Protein AF-0000000069129881 (afdb_homodimer)

Nearest PDB structures (foldseek):
  2ptu-assembly4_D  TM=8.542E-01  e=6.959E-08  Mus musculus
  2edo-assembly1_A  TM=7.628E-01  e=4.114E-08  Homo sapiens
  2ptu-assembly3_C  TM=7.967E-01  e=1.772E-07  Mus musculus
  6o3o-assembly1_A-3  TM=7.112E-01  e=1.450E-06  Homo sapiens
  4ofy-assembly2_E  TM=6.431E-01  e=2.393E-05  Caenorhabditis elegans

pLDDT: mean 73.92, std 30.91, range [21.11, 98.88]

Radius of gyration: 36.1 Å; Cα contacts (8 Å, |Δi|>4): 587; chains: 2; bounding box: 122×80×112 Å

Sequence (330 aa):
MGSPHPGPHRMCVGGSILPAGPLSGAAGGAVLFSTTLEPSTRPFISLGWSFRGRNFITYAVTGRDVVDEAYAARVTLDRTTGSLQLRDLVLGDSGDYLVSITPDGEQQKTGTMQLNVYGEPPMSSLYRAVTTLSPLCWLQRPSQGRPSPTPPPPPPSSQGRARPRMGSPHPGPHRMCVGGSILPAGPLSGAAGGAVLFSTTLEPSTRPFISLGWSFRGRNFITYAVTGRDVVDEAYAARVTLDRTTGSLQLRDLVLGDSGDYLVSITPDGEQQKTGTMQLNVYGEPPMSSLYRAVTTLSPLCWLQRPSQGRPSPTPPPPPPSSQGRARPR

Foldseek 3Di:
DPDPPPPPCPVPPPDAQFDDDAAEEEAQFKDKGFGVDDFAPDFFQKKWKAFPRHTAWIDHPVRPIHGHPVQVVAWDADRRGRMMMGGNDDQVSFGKMKMWTHHPPDDIHMHIYTYGYDYDPPPPPPVPCPVPPPPPDPPCPVPDDDDPPPPPPDDDDPDDDDDDD/DDDPPPPPCPVPPPDAQFDDDAAEEEAQFKDKGFGVDDFAPDFFQKKWKDFPPHTAWIDHPVRPIHGHPVQVVAWDADRRGRMMMGGNDDQVSFGKMKMWTHHPPDDIHMHIYTYGYDYDPPPPPPVPCPVPVPPPDDDVVVPPDPPDPPPPDDPDPPDDDDDDD

InterPro domains:
  IPR013106 Immunoglobulin V-set domain [PF07686] (21-118)
  IPR013783 Immunoglobulin-like fold [G3DSA:2.60.40.10] (19-127)
  IPR036179 Immunoglobulin-like domain superfamily [SSF48726] (21-121)

Structure (mmCIF, N/CA/C/O backbone):
data_AF-0000000069129881-model_v1
#
loop_
_entity.id
_entity.type
_entity.pdbx_description
1 polymer 'Immunoglobulin V-set domain-containing protein'
#
loop_
_atom_site.group_PDB
_atom_site.id
_atom_site.type_symbol
_atom_site.label_atom_id
_atom_site.label_alt_id
_atom_site.label_comp_id
_atom_site.label_asym_id
_atom_site.label_entity_id
_atom_site.label_seq_id
_atom_site.pdbx_PDB_ins_code
_atom_site.Cartn_x
_atom_site.Cartn_y
_atom_site.Cartn_z
_atom_site.occupancy
_atom_site.B_iso_or_equiv
_atom_site.auth_seq_id
_atom_site.auth_comp_id
_atom_site.auth_asym_id
_atom_site.auth_atom_id
_atom_site.pdbx_PDB_model_num
ATOM 1 N N . MET A 1 1 ? 30.906 17.047 -21.328 1 25.36 1 MET A N 1
ATOM 2 C CA . MET A 1 1 ? 30.828 16.609 -19.938 1 25.36 1 MET A CA 1
ATOM 3 C C . MET A 1 1 ? 29.391 16.312 -19.531 1 25.36 1 MET A C 1
ATOM 5 O O . MET A 1 1 ? 28.547 17.188 -19.547 1 25.36 1 MET A O 1
ATOM 9 N N . GLY A 1 2 ? 28.875 15.109 -19.938 1 31.91 2 GLY A N 1
ATOM 10 C CA . GLY A 1 2 ? 27.516 14.594 -19.812 1 31.91 2 GLY A CA 1
ATOM 11 C C . GLY A 1 2 ? 27.047 14.469 -18.375 1 31.91 2 GLY A C 1
ATOM 12 O O . GLY A 1 2 ? 27.797 13.992 -17.516 1 31.91 2 GLY A O 1
ATOM 13 N N . SER A 1 3 ? 26.312 15.5 -17.844 1 34.59 3 SER A N 1
ATOM 14 C CA . SER A 1 3 ? 25.797 15.469 -16.484 1 34.59 3 SER A CA 1
ATOM 15 C C . SER A 1 3 ? 25.125 14.133 -16.172 1 34.59 3 SER A C 1
ATOM 17 O O . SER A 1 3 ? 24.359 13.617 -17 1 34.59 3 SER A O 1
ATOM 19 N N . PRO A 1 4 ? 25.688 13.305 -15.281 1 30.56 4 PRO A N 1
ATOM 20 C CA . PRO A 1 4 ? 25.125 12.008 -14.891 1 30.56 4 PRO A CA 1
ATOM 21 C C . PRO A 1 4 ? 23.641 12.102 -14.508 1 30.56 4 PRO A C 1
ATOM 23 O O . PRO A 1 4 ? 23.203 13.117 -13.961 1 30.56 4 PRO A O 1
ATOM 26 N N . HIS A 1 5 ? 22.703 11.773 -15.414 1 33.69 5 HIS A N 1
ATOM 27 C CA . HIS A 1 5 ? 21.281 11.672 -15.062 1 33.69 5 HIS A CA 1
ATOM 28 C C . HIS A 1 5 ? 21.094 10.906 -13.758 1 33.69 5 HIS A C 1
ATOM 30 O O . HIS A 1 5 ? 21.719 9.867 -13.547 1 33.69 5 HIS A O 1
ATOM 36 N N . PRO A 1 6 ? 20.875 11.602 -12.641 1 32.5 6 PRO A N 1
ATOM 37 C CA . PRO A 1 6 ? 20.656 10.812 -11.43 1 32.5 6 PRO A CA 1
ATOM 38 C C . PRO A 1 6 ? 19.75 9.609 -11.656 1 32.5 6 PRO A C 1
ATOM 40 O O . PRO A 1 6 ? 18.875 9.656 -12.531 1 32.5 6 PRO A O 1
ATOM 43 N N . GLY A 1 7 ? 20.25 8.359 -11.781 1 30.5 7 GLY A N 1
ATOM 44 C CA . GLY A 1 7 ? 19.562 7.082 -11.867 1 30.5 7 GLY A CA 1
ATOM 45 C C . GLY A 1 7 ? 18.234 7.074 -11.125 1 30.5 7 GLY A C 1
ATOM 46 O O . GLY A 1 7 ? 17.922 8.016 -10.391 1 30.5 7 GLY A O 1
ATOM 47 N N . PRO A 1 8 ? 17.234 6.281 -11.609 1 36.81 8 PRO A N 1
ATOM 48 C CA . PRO A 1 8 ? 15.961 6.137 -10.906 1 36.81 8 PRO A CA 1
ATOM 49 C C . PRO A 1 8 ? 16.109 6.094 -9.391 1 36.81 8 PRO A C 1
ATOM 51 O O . PRO A 1 8 ? 17.016 5.422 -8.875 1 36.81 8 PRO A O 1
ATOM 54 N N . HIS A 1 9 ? 16.172 7.262 -8.789 1 33.19 9 HIS A N 1
ATOM 55 C CA . HIS A 1 9 ? 16.234 7.305 -7.332 1 33.19 9 HIS A CA 1
ATOM 56 C C . HIS A 1 9 ? 15.391 6.188 -6.715 1 33.19 9 HIS A C 1
ATOM 58 O O . HIS A 1 9 ? 14.172 6.164 -6.875 1 33.19 9 HIS A O 1
ATOM 64 N N . ARG A 1 10 ? 15.859 4.918 -6.789 1 36.66 10 ARG A N 1
ATOM 65 C CA . ARG A 1 10 ? 15.312 3.92 -5.875 1 36.66 10 ARG A CA 1
ATOM 66 C C . ARG A 1 10 ? 14.984 4.539 -4.523 1 36.66 10 ARG A C 1
ATOM 68 O O . ARG A 1 10 ? 15.875 4.984 -3.801 1 36.66 10 ARG A O 1
ATOM 75 N N . MET A 1 11 ? 14 5.359 -4.512 1 35.97 11 MET A N 1
ATOM 76 C CA . MET A 1 11 ? 13.656 5.879 -3.191 1 35.97 11 MET A CA 1
ATOM 77 C C . MET A 1 11 ? 14.016 4.875 -2.1 1 35.97 11 MET A C 1
ATOM 79 O O . MET A 1 11 ? 13.719 3.688 -2.221 1 35.97 11 MET A O 1
ATOM 83 N N . CYS A 1 12 ? 15.203 4.965 -1.494 1 42.5 12 CYS A N 1
ATOM 84 C CA . CYS A 1 12 ? 15.578 4.301 -0.25 1 42.5 12 CYS A CA 1
ATOM 85 C C . CYS A 1 12 ? 14.375 4.188 0.685 1 42.5 12 CYS A C 1
ATOM 87 O O . CYS A 1 12 ? 14.07 5.125 1.425 1 42.5 12 CYS A O 1
ATOM 89 N N . VAL A 1 13 ? 13.141 3.898 0.129 1 46.47 13 VAL A N 1
ATOM 90 C CA . VAL A 1 13 ? 11.953 3.832 0.972 1 46.47 13 VAL A CA 1
ATOM 91 C C . VAL A 1 13 ? 12.219 2.936 2.178 1 46.47 13 VAL A C 1
ATOM 93 O O . VAL A 1 13 ? 13.117 2.086 2.141 1 46.47 13 VAL A O 1
ATOM 96 N N . GLY A 1 14 ? 11.633 3.172 3.293 1 56.94 14 GLY A N 1
ATOM 97 C CA . GLY A 1 14 ? 11.484 2.256 4.414 1 56.94 14 GLY A CA 1
ATOM 98 C C . GLY A 1 14 ? 11.539 0.796 3.998 1 56.94 14 GLY A C 1
ATOM 99 O O . GLY A 1 14 ? 11.453 0.48 2.811 1 56.94 14 GLY A O 1
ATOM 100 N N . GLY A 1 15 ? 12.141 -0.083 4.887 1 70.19 15 GLY A N 1
ATOM 101 C CA . GLY A 1 15 ? 12.461 -1.481 4.648 1 70.19 15 GLY A CA 1
ATOM 102 C C . GLY A 1 15 ? 11.359 -2.229 3.918 1 70.19 15 GLY A C 1
ATOM 103 O O . GLY A 1 15 ? 10.219 -2.268 4.379 1 70.19 15 GLY A O 1
ATOM 104 N N . SER A 1 16 ? 11.578 -2.412 2.623 1 89.06 16 SER A N 1
ATOM 105 C CA . SER A 1 16 ? 10.711 -3.279 1.833 1 89.06 16 SER A CA 1
ATOM 106 C C . SER A 1 16 ? 10.672 -4.695 2.402 1 89.06 16 SER A C 1
ATOM 108 O O . SER A 1 16 ? 11.703 -5.223 2.824 1 89.06 16 SER A O 1
ATOM 110 N N . ILE A 1 17 ? 9.516 -5.191 2.508 1 97.12 17 ILE A N 1
ATOM 111 C CA . ILE A 1 17 ? 9.391 -6.551 3.031 1 97.12 17 ILE A CA 1
ATOM 112 C C . ILE A 1 17 ? 9.633 -7.559 1.911 1 97.12 17 ILE A C 1
ATOM 114 O O . ILE A 1 17 ? 9.406 -8.758 2.088 1 97.12 17 ILE A O 1
ATOM 118 N N . LEU A 1 18 ? 9.938 -7.117 0.733 1 97.25 18 LEU A N 1
ATOM 119 C CA . LEU A 1 18 ? 10.398 -7.973 -0.358 1 97.25 18 LEU A CA 1
ATOM 120 C C . LEU A 1 18 ? 11.898 -7.801 -0.592 1 97.25 18 LEU A C 1
ATOM 122 O O . LEU A 1 18 ? 12.445 -6.715 -0.373 1 97.25 18 LEU A O 1
ATOM 126 N N . PRO A 1 19 ? 12.586 -8.891 -0.942 1 95.06 19 PRO A N 1
ATOM 127 C CA . PRO A 1 19 ? 14 -8.734 -1.286 1 95.06 19 PRO A CA 1
ATOM 128 C C . PRO A 1 19 ? 14.219 -7.812 -2.486 1 95.06 19 PRO A C 1
ATOM 130 O O . PRO A 1 19 ? 13.258 -7.438 -3.16 1 95.06 19 PRO A O 1
ATOM 133 N N . ALA A 1 20 ? 15.5 -7.465 -2.748 1 91.94 20 ALA A N 1
ATOM 134 C CA . ALA A 1 20 ? 15.812 -6.648 -3.918 1 91.94 20 ALA A CA 1
ATOM 135 C C . ALA A 1 20 ? 15.547 -7.418 -5.211 1 91.94 20 ALA A C 1
ATOM 137 O O . ALA A 1 20 ? 15.812 -8.625 -5.285 1 91.94 20 ALA A O 1
ATOM 138 N N . GLY A 1 21 ? 15.062 -6.75 -6.203 1 90.75 21 GLY A N 1
ATOM 139 C CA . GLY A 1 21 ? 14.734 -7.34 -7.488 1 90.75 21 GLY A CA 1
ATOM 140 C C . GLY A 1 21 ? 15.797 -7.098 -8.547 1 90.75 21 GLY A C 1
ATOM 141 O O . GLY A 1 21 ? 16.922 -6.684 -8.227 1 90.75 21 GLY A O 1
ATOM 142 N N . PRO A 1 22 ? 15.328 -7.406 -9.656 1 96.88 22 PRO A N 1
ATOM 143 C CA . PRO A 1 22 ? 14.039 -7.906 -10.141 1 96.88 22 PRO A CA 1
ATOM 144 C C . PRO A 1 22 ? 13.883 -9.414 -9.953 1 96.88 22 PRO A C 1
ATOM 146 O O . PRO A 1 22 ? 14.867 -10.109 -9.688 1 96.88 22 PRO A O 1
ATOM 149 N N . LEU A 1 23 ? 12.617 -9.875 -9.93 1 98.12 23 LEU A N 1
ATOM 150 C CA . LEU A 1 23 ? 12.242 -11.281 -10.07 1 98.12 23 LEU A CA 1
ATOM 151 C C . LEU A 1 23 ? 12.055 -11.641 -11.547 1 98.12 23 LEU A C 1
ATOM 153 O O . LEU A 1 23 ? 11.555 -10.836 -12.328 1 98.12 23 LEU A O 1
ATOM 157 N N . SER A 1 24 ? 12.492 -12.797 -11.961 1 97.75 24 SER A N 1
ATOM 158 C CA . SER A 1 24 ? 12.367 -13.188 -13.359 1 97.75 24 SER A CA 1
ATOM 159 C C . SER A 1 24 ? 11.656 -14.531 -13.492 1 97.75 24 SER A C 1
ATOM 161 O O . SER A 1 24 ? 11.828 -15.414 -12.648 1 97.75 24 SER A O 1
ATOM 163 N N . GLY A 1 25 ? 10.812 -14.664 -14.539 1 97.69 25 GLY A N 1
ATOM 164 C CA . GLY A 1 25 ? 10.133 -15.906 -14.875 1 97.69 25 GLY A CA 1
ATOM 165 C C . GLY A 1 25 ? 9.898 -16.078 -16.359 1 97.69 25 GLY A C 1
ATOM 166 O O . GLY A 1 25 ? 9.93 -15.094 -17.109 1 97.69 25 GLY A O 1
ATOM 167 N N . ALA A 1 26 ? 9.75 -17.359 -16.781 1 96.81 26 ALA A N 1
ATOM 168 C CA . ALA A 1 26 ? 9.43 -17.656 -18.172 1 96.81 26 ALA A CA 1
ATOM 169 C C . ALA A 1 26 ? 7.926 -17.781 -18.375 1 96.81 26 ALA A C 1
ATOM 171 O O . ALA A 1 26 ? 7.211 -18.297 -17.516 1 96.81 26 ALA A O 1
ATOM 172 N N . ALA A 1 27 ? 7.527 -17.281 -19.641 1 97.38 27 ALA A N 1
ATOM 173 C CA . ALA A 1 27 ? 6.125 -17.5 -20 1 97.38 27 ALA A CA 1
ATOM 174 C C . ALA A 1 27 ? 5.734 -18.969 -19.844 1 97.38 27 ALA A C 1
ATOM 176 O O . ALA A 1 27 ? 6.5 -19.859 -20.219 1 97.38 27 ALA A O 1
ATOM 177 N N . GLY A 1 28 ? 4.543 -19.188 -19.328 1 96.62 28 GLY A N 1
ATOM 178 C CA . GLY A 1 28 ? 4.07 -20.547 -19.094 1 96.62 28 GLY A CA 1
ATOM 179 C C . GLY A 1 28 ? 4.516 -21.109 -17.75 1 96.62 28 GLY A C 1
ATOM 180 O O . GLY A 1 28 ? 3.979 -22.109 -17.281 1 96.62 28 GLY A O 1
ATOM 181 N N . GLY A 1 29 ? 5.516 -20.484 -17.125 1 97.25 29 GLY A N 1
ATOM 182 C CA . GLY A 1 29 ? 6.035 -20.922 -15.844 1 97.25 29 GLY A CA 1
ATOM 183 C C . GLY A 1 29 ? 5.367 -20.25 -14.664 1 97.25 29 GLY A C 1
ATOM 184 O O . GLY A 1 29 ? 4.211 -19.828 -14.758 1 97.25 29 GLY A O 1
ATOM 185 N N . ALA A 1 30 ? 6.098 -20.266 -13.492 1 98.44 30 ALA A N 1
ATOM 186 C CA . ALA A 1 30 ? 5.586 -19.688 -12.25 1 98.44 30 ALA A CA 1
ATOM 187 C C . ALA A 1 30 ? 6.684 -18.938 -11.5 1 98.44 30 ALA A C 1
ATOM 189 O O . ALA A 1 30 ? 7.871 -19.188 -11.719 1 98.44 30 ALA A O 1
ATOM 190 N N . VAL A 1 31 ? 6.266 -18 -10.719 1 98.75 31 VAL A N 1
ATOM 191 C CA . VAL A 1 31 ? 7.188 -17.328 -9.812 1 98.75 31 VAL A CA 1
ATOM 192 C C . VAL A 1 31 ? 6.594 -17.281 -8.406 1 98.75 31 VAL A C 1
ATOM 194 O O . VAL A 1 31 ? 5.379 -17.422 -8.234 1 98.75 31 VAL A O 1
ATOM 197 N N . LEU A 1 32 ? 7.473 -17.172 -7.445 1 98.81 32 LEU A N 1
ATOM 198 C CA . LEU A 1 32 ? 7.098 -16.969 -6.051 1 98.81 32 LEU A CA 1
ATOM 199 C C . LEU A 1 32 ? 7.629 -15.633 -5.535 1 98.81 32 LEU A C 1
ATOM 201 O O . LEU A 1 32 ? 8.844 -15.422 -5.492 1 98.81 32 LEU A O 1
ATOM 205 N N . PHE A 1 33 ? 6.746 -14.773 -5.242 1 98.69 33 PHE A N 1
ATOM 206 C CA . PHE A 1 33 ? 7.109 -13.594 -4.469 1 98.69 33 PHE A CA 1
ATOM 207 C C . PHE A 1 33 ? 7.23 -13.93 -2.988 1 98.69 33 PHE A C 1
ATOM 209 O O . PHE A 1 33 ? 6.223 -14.094 -2.299 1 98.69 33 PHE A O 1
ATOM 216 N N . SER A 1 34 ? 8.43 -13.977 -2.473 1 98.38 34 SER A N 1
ATOM 217 C CA . SER A 1 34 ? 8.641 -14.328 -1.073 1 98.38 34 SER A CA 1
ATOM 218 C C . SER A 1 34 ? 8.898 -13.086 -0.225 1 98.38 34 SER A C 1
ATOM 220 O O . SER A 1 34 ? 9.82 -12.312 -0.502 1 98.38 34 SER A O 1
ATOM 222 N N . THR A 1 35 ? 8.055 -12.93 0.748 1 98.44 35 THR A N 1
ATOM 223 C CA . THR A 1 35 ? 8.344 -11.844 1.682 1 98.44 35 THR A CA 1
ATOM 224 C C . THR A 1 35 ? 9.477 -12.227 2.623 1 98.44 35 THR A C 1
ATOM 226 O O . THR A 1 35 ? 9.844 -13.406 2.717 1 98.44 35 THR A O 1
ATOM 229 N N . THR A 1 36 ? 10.062 -11.227 3.248 1 97.31 36 THR A N 1
ATOM 230 C CA . THR A 1 36 ? 11.148 -11.445 4.203 1 97.31 36 THR A CA 1
ATOM 231 C C . THR A 1 36 ? 10.594 -11.617 5.613 1 97.31 36 THR A C 1
ATOM 233 O O . THR A 1 36 ? 11.352 -11.664 6.582 1 97.31 36 THR A O 1
ATOM 236 N N . LEU A 1 37 ? 9.344 -11.766 5.785 1 97 37 LEU A N 1
ATOM 237 C CA . LEU A 1 37 ? 8.711 -11.844 7.094 1 97 37 LEU A CA 1
ATOM 238 C C . LEU A 1 37 ? 8.75 -13.273 7.633 1 97 37 LEU A C 1
ATOM 240 O O . LEU A 1 37 ? 8.594 -14.234 6.871 1 97 37 LEU A O 1
ATOM 244 N N . GLU A 1 38 ? 8.953 -13.352 8.914 1 96.69 38 GLU A N 1
ATOM 245 C CA . GLU A 1 38 ? 8.688 -14.633 9.562 1 96.69 38 GLU A CA 1
ATOM 246 C C . GLU A 1 38 ? 7.188 -14.922 9.617 1 96.69 38 GLU A C 1
ATOM 248 O O . GLU A 1 38 ? 6.371 -14.008 9.672 1 96.69 38 GLU A O 1
ATOM 253 N N . PRO A 1 39 ? 6.895 -16.25 9.609 1 96.94 39 PRO A N 1
ATOM 254 C CA . PRO A 1 39 ? 5.473 -16.578 9.703 1 96.94 39 PRO A CA 1
ATOM 255 C C . PRO A 1 39 ? 4.812 -15.984 10.953 1 96.94 39 PRO A C 1
ATOM 257 O O . PRO A 1 39 ? 5.363 -16.094 12.055 1 96.94 39 PRO A O 1
ATOM 260 N N . SER A 1 40 ? 3.66 -15.375 10.688 1 95.69 40 SER A N 1
ATOM 261 C CA . SER A 1 40 ? 2.938 -14.766 11.797 1 95.69 40 SER A CA 1
ATOM 262 C C . SER A 1 40 ? 2.203 -15.82 12.617 1 95.69 40 SER A C 1
ATOM 264 O O . SER A 1 40 ? 1.624 -16.75 12.062 1 95.69 40 SER A O 1
ATOM 266 N N . THR A 1 41 ? 2.16 -15.672 13.898 1 94.19 41 THR A N 1
ATOM 267 C CA . THR A 1 41 ? 1.409 -16.562 14.766 1 94.19 41 THR A CA 1
ATOM 268 C C . THR A 1 41 ? -0.053 -16.141 14.859 1 94.19 41 THR A C 1
ATOM 270 O O . THR A 1 41 ? -0.914 -16.922 15.25 1 94.19 41 THR A O 1
ATOM 273 N N . ARG A 1 42 ? -0.325 -14.859 14.617 1 95.12 42 ARG A N 1
ATOM 274 C CA . ARG A 1 42 ? -1.683 -14.328 14.547 1 95.12 42 ARG A CA 1
ATOM 275 C C . ARG A 1 42 ? -2.049 -13.93 13.125 1 95.12 42 ARG A C 1
ATOM 277 O O . ARG A 1 42 ? -1.18 -13.539 12.344 1 95.12 42 ARG A O 1
ATOM 284 N N . PRO A 1 43 ? -3.33 -14.047 12.852 1 96.5 43 PRO A N 1
ATOM 285 C CA . PRO A 1 43 ? -3.727 -13.625 11.508 1 96.5 43 PRO A CA 1
ATOM 286 C C . PRO A 1 43 ? -3.447 -12.148 11.242 1 96.5 43 PRO A C 1
ATOM 288 O O . PRO A 1 43 ? -3.588 -11.32 12.148 1 96.5 43 PRO A O 1
ATOM 291 N N . PHE A 1 44 ? -3.043 -11.859 10.07 1 98.44 44 PHE A N 1
ATOM 292 C CA . PHE A 1 44 ? -2.99 -10.461 9.656 1 98.44 44 PHE A CA 1
ATOM 293 C C . PHE A 1 44 ? -4.387 -9.852 9.641 1 98.44 44 PHE A C 1
ATOM 295 O O . PHE A 1 44 ? -5.359 -10.523 9.305 1 98.44 44 PHE A O 1
ATOM 302 N N . ILE A 1 45 ? -4.422 -8.586 9.969 1 98.38 45 ILE A N 1
ATOM 303 C CA . ILE A 1 45 ? -5.684 -7.863 9.844 1 98.38 45 ILE A CA 1
ATOM 304 C C . ILE A 1 45 ? -6.074 -7.762 8.367 1 98.38 45 ILE A C 1
ATOM 306 O O . ILE A 1 45 ? -7.242 -7.949 8.016 1 98.38 45 ILE A O 1
ATOM 310 N N . SER A 1 46 ? -5.137 -7.434 7.496 1 98.56 46 SER A N 1
ATOM 311 C CA . SER A 1 46 ? -5.367 -7.379 6.055 1 98.56 46 SER A CA 1
ATOM 312 C C . SER A 1 46 ? -4.086 -7.656 5.281 1 98.56 46 SER A C 1
ATOM 314 O O . SER A 1 46 ? -2.984 -7.516 5.82 1 98.56 46 SER A O 1
ATOM 316 N N . LEU A 1 47 ? -4.23 -8.086 4.098 1 98.62 47 LEU A N 1
ATOM 317 C CA . LEU A 1 47 ? -3.162 -8.406 3.152 1 98.62 47 LEU A CA 1
ATOM 318 C C . LEU A 1 47 ? -3.637 -8.219 1.715 1 98.62 47 LEU A C 1
ATOM 320 O O . LEU A 1 47 ? -4.703 -8.719 1.339 1 98.62 47 LEU A O 1
ATOM 324 N N . GLY A 1 48 ? -2.902 -7.426 0.92 1 98.5 48 GLY A N 1
ATOM 325 C CA . GLY A 1 48 ? -3.283 -7.207 -0.466 1 98.5 48 GLY A CA 1
ATOM 326 C C . GLY A 1 48 ? -2.098 -7.172 -1.412 1 98.5 48 GLY A C 1
ATOM 327 O O . GLY A 1 48 ? -1.023 -6.688 -1.052 1 98.5 48 GLY A O 1
ATOM 328 N N . TRP A 1 49 ? -2.287 -7.66 -2.566 1 98.38 49 TRP A N 1
ATOM 329 C CA . TRP A 1 49 ? -1.329 -7.562 -3.662 1 98.38 49 TRP A CA 1
ATOM 330 C C . TRP A 1 49 ? -1.91 -6.766 -4.824 1 98.38 49 TRP A C 1
ATOM 332 O O . TRP A 1 49 ? -3.082 -6.934 -5.176 1 98.38 49 TRP A O 1
ATOM 342 N N . SER A 1 50 ? -1.058 -5.906 -5.398 1 97.25 50 SER A N 1
ATOM 343 C CA . SER A 1 50 ? -1.435 -5.113 -6.562 1 97.25 50 SER A CA 1
ATOM 344 C C . SER A 1 50 ? -0.409 -5.258 -7.684 1 97.25 50 SER A C 1
ATOM 346 O O . SER A 1 50 ? 0.778 -5.461 -7.422 1 97.25 50 SER A O 1
ATOM 348 N N . PHE A 1 51 ? -0.873 -5.203 -8.82 1 97.5 51 PHE A N 1
ATOM 349 C CA . PHE A 1 51 ? -0.076 -5.184 -10.039 1 97.5 51 PHE A CA 1
ATOM 350 C C . PHE A 1 51 ? -0.279 -3.877 -10.797 1 97.5 51 PHE A C 1
ATOM 352 O O . PHE A 1 51 ? -1.393 -3.568 -11.227 1 97.5 51 PHE A O 1
ATOM 359 N N . ARG A 1 52 ? 0.796 -3.158 -10.984 1 94.44 52 ARG A N 1
ATOM 360 C CA . ARG A 1 52 ? 0.751 -1.862 -11.648 1 94.44 52 ARG A CA 1
ATOM 361 C C . ARG A 1 52 ? -0.362 -0.99 -11.078 1 94.44 52 ARG A C 1
ATOM 363 O O . ARG A 1 52 ? -1.148 -0.408 -11.828 1 94.44 52 ARG A O 1
ATOM 370 N N . GLY A 1 53 ? -0.446 -1.073 -9.805 1 91.38 53 GLY A N 1
ATOM 371 C CA . GLY A 1 53 ? -1.362 -0.188 -9.102 1 91.38 53 GLY A CA 1
ATOM 372 C C . GLY A 1 53 ? -2.756 -0.768 -8.953 1 91.38 53 GLY A C 1
ATOM 373 O O . GLY A 1 53 ? -3.592 -0.215 -8.234 1 91.38 53 GLY A O 1
ATOM 374 N N . ARG A 1 54 ? -3.072 -1.819 -9.594 1 94.81 54 ARG A N 1
ATOM 375 C CA . ARG A 1 54 ? -4.391 -2.439 -9.508 1 94.81 54 ARG A CA 1
ATOM 376 C C . ARG A 1 54 ? -4.367 -3.645 -8.57 1 94.81 54 ARG A C 1
ATOM 378 O O . ARG A 1 54 ? -3.621 -4.598 -8.797 1 94.81 54 ARG A O 1
ATOM 385 N N . ASN A 1 55 ? -5.227 -3.58 -7.602 1 97.69 55 ASN A N 1
ATOM 386 C CA . ASN A 1 55 ? -5.305 -4.684 -6.652 1 97.69 55 ASN A CA 1
ATOM 387 C C . ASN A 1 55 ? -5.945 -5.918 -7.277 1 97.69 55 ASN A C 1
ATOM 389 O O . ASN A 1 55 ? -6.984 -5.816 -7.934 1 97.69 55 ASN A O 1
ATOM 393 N N . PHE A 1 56 ? -5.305 -7.082 -7.082 1 98.06 56 PHE A N 1
ATOM 394 C CA . PHE A 1 56 ? -5.898 -8.258 -7.703 1 98.06 56 PHE A CA 1
ATOM 395 C C . PHE A 1 56 ? -6.199 -9.328 -6.66 1 98.06 56 PHE A C 1
ATOM 397 O O . PHE A 1 56 ? -6.887 -10.312 -6.949 1 98.06 56 PHE A O 1
ATOM 404 N N . ILE A 1 57 ? -5.766 -9.25 -5.406 1 98.5 57 ILE A N 1
ATOM 405 C CA . ILE A 1 57 ? -6.141 -10.148 -4.324 1 98.5 57 ILE A CA 1
ATOM 406 C C . ILE A 1 57 ? -6.074 -9.406 -2.99 1 98.5 57 ILE A C 1
ATOM 408 O O . ILE A 1 57 ? -5.109 -8.688 -2.721 1 98.5 57 ILE A O 1
ATOM 412 N N . THR A 1 58 ? -7.109 -9.492 -2.209 1 98.5 58 THR A N 1
ATOM 413 C CA . THR A 1 58 ? -7.238 -8.898 -0.882 1 98.5 58 THR A CA 1
ATOM 414 C C . THR A 1 58 ? -7.75 -9.93 0.123 1 98.5 58 THR A C 1
ATOM 416 O O . THR A 1 58 ? -8.797 -10.547 -0.086 1 98.5 58 THR A O 1
ATOM 419 N N . TYR A 1 59 ? -6.957 -10.07 1.163 1 98 59 TYR A N 1
ATOM 420 C CA . TYR A 1 59 ? -7.363 -10.844 2.332 1 98 59 TYR A CA 1
ATOM 421 C C . TYR A 1 59 ? -7.707 -9.922 3.498 1 98 59 TYR A C 1
ATOM 423 O O . TYR A 1 59 ? -7.016 -8.93 3.74 1 98 59 TYR A O 1
ATOM 431 N N . ALA A 1 60 ? -8.797 -10.234 4.191 1 97.62 60 ALA A N 1
ATOM 432 C CA . ALA A 1 60 ? -9.219 -9.523 5.395 1 97.62 60 ALA A CA 1
ATOM 433 C C . ALA A 1 60 ? -9.461 -10.484 6.551 1 97.62 60 ALA A C 1
ATOM 435 O O . ALA A 1 60 ? -9.891 -11.625 6.34 1 97.62 60 ALA A O 1
ATOM 436 N N . VAL A 1 61 ? -9.258 -10.023 7.746 1 96.88 61 VAL A N 1
ATOM 437 C CA . VAL A 1 61 ? -9.375 -10.844 8.945 1 96.88 61 VAL A CA 1
ATOM 438 C C . VAL A 1 61 ? -10.812 -11.312 9.117 1 96.88 61 VAL A C 1
ATOM 440 O O . VAL A 1 61 ? -11.078 -12.305 9.789 1 96.88 61 VAL A O 1
ATOM 443 N N . THR A 1 62 ? -11.711 -10.68 8.531 1 95.62 62 THR A N 1
ATOM 444 C CA . THR A 1 62 ? -13.117 -11.039 8.625 1 95.62 62 THR A CA 1
ATOM 445 C C . THR A 1 62 ? -13.414 -12.281 7.793 1 95.62 62 THR A C 1
ATOM 447 O O . THR A 1 62 ? -14.477 -12.891 7.938 1 95.62 62 THR A O 1
ATOM 450 N N . GLY A 1 63 ? -12.57 -12.68 6.922 1 95.19 63 GLY A N 1
ATOM 451 C CA . GLY A 1 63 ? -12.766 -13.844 6.074 1 95.19 63 GLY A CA 1
ATOM 452 C C . GLY A 1 63 ? -13.383 -13.508 4.73 1 95.19 63 GLY A C 1
ATOM 453 O O . GLY A 1 63 ? -13.555 -14.383 3.883 1 95.19 63 GLY A O 1
ATOM 454 N N . ARG A 1 64 ? -13.68 -12.242 4.461 1 96.31 64 ARG A N 1
ATOM 455 C CA . ARG A 1 64 ? -14.25 -11.82 3.184 1 96.31 64 ARG A CA 1
ATOM 456 C C . ARG A 1 64 ? -13.156 -11.438 2.193 1 96.31 64 ARG A C 1
ATOM 458 O O . ARG A 1 64 ? -12.961 -10.258 1.896 1 96.31 64 ARG A O 1
ATOM 465 N N . ASP A 1 65 ? -12.523 -12.445 1.655 1 96.44 65 ASP A N 1
ATOM 466 C CA . ASP A 1 65 ? -11.445 -12.266 0.683 1 96.44 65 ASP A CA 1
ATOM 467 C C . ASP A 1 65 ? -12.008 -11.898 -0.69 1 96.44 65 ASP A C 1
ATOM 469 O O . ASP A 1 65 ? -13.117 -12.305 -1.045 1 96.44 65 ASP A O 1
ATOM 473 N N . VAL A 1 66 ? -11.242 -11.125 -1.41 1 97.94 66 VAL A N 1
ATOM 474 C CA . VAL A 1 66 ? -11.594 -10.766 -2.779 1 97.94 66 VAL A CA 1
ATOM 475 C C . VAL A 1 66 ? -10.422 -11.062 -3.711 1 97.94 66 VAL A C 1
ATOM 477 O O . VAL A 1 66 ? -9.297 -10.617 -3.469 1 97.94 66 VAL A O 1
ATOM 480 N N . VAL A 1 67 ? -10.703 -11.867 -4.715 1 97.88 67 VAL A N 1
ATOM 481 C CA . VAL A 1 67 ? -9.711 -12.18 -5.734 1 97.88 67 VAL A CA 1
ATOM 482 C C . VAL A 1 67 ? -10.242 -11.805 -7.113 1 97.88 67 VAL A C 1
ATOM 484 O O . VAL A 1 67 ? -11.367 -12.18 -7.473 1 97.88 67 VAL A O 1
ATOM 487 N N . ASP A 1 68 ? -9.5 -10.992 -7.828 1 97.62 68 ASP A N 1
ATOM 488 C CA . ASP A 1 68 ? -9.852 -10.656 -9.203 1 97.62 68 ASP A CA 1
ATOM 489 C C . ASP A 1 68 ? -9.984 -11.914 -10.062 1 97.62 68 ASP A C 1
ATOM 491 O O . ASP A 1 68 ? -9.141 -12.812 -9.992 1 97.62 68 ASP A O 1
ATOM 495 N N . GLU A 1 69 ? -10.922 -12.016 -10.875 1 97.12 69 GLU A N 1
ATOM 496 C CA . GLU A 1 69 ? -11.242 -13.203 -11.672 1 97.12 69 GLU A CA 1
ATOM 497 C C . GLU A 1 69 ? -10.062 -13.602 -12.555 1 97.12 69 GLU A C 1
ATOM 499 O O . GLU A 1 69 ? -9.797 -14.797 -12.727 1 97.12 69 GLU A O 1
ATOM 504 N N . ALA A 1 70 ? -9.367 -12.648 -13.102 1 96.31 70 ALA A N 1
ATOM 505 C CA . ALA A 1 70 ? -8.266 -12.914 -14.023 1 96.31 70 ALA A CA 1
ATOM 506 C C . ALA A 1 70 ? -7.125 -13.641 -13.312 1 96.31 70 ALA A C 1
ATOM 508 O O . ALA A 1 70 ? -6.258 -14.234 -13.961 1 96.31 70 ALA A O 1
ATOM 509 N N . TYR A 1 71 ? -7.141 -13.633 -12.023 1 97.69 71 TYR A N 1
ATOM 510 C CA . TYR A 1 71 ? -6.031 -14.18 -11.258 1 97.69 71 TYR A CA 1
ATOM 511 C C . TYR A 1 71 ? -6.469 -15.391 -10.445 1 97.69 71 TYR A C 1
ATOM 513 O O . TYR A 1 71 ? -5.633 -16.125 -9.906 1 97.69 71 TYR A O 1
ATOM 521 N N . ALA A 1 72 ? -7.695 -15.648 -10.336 1 96.94 72 ALA A N 1
ATOM 522 C CA . ALA A 1 72 ? -8.281 -16.625 -9.414 1 96.94 72 ALA A CA 1
ATOM 523 C C . ALA A 1 72 ? -7.66 -18 -9.609 1 96.94 72 ALA A C 1
ATOM 525 O O . ALA A 1 72 ? -7.391 -18.703 -8.633 1 96.94 72 ALA A O 1
ATOM 526 N N . ALA A 1 73 ? -7.367 -18.375 -10.773 1 97.19 73 ALA A N 1
ATOM 527 C CA . ALA A 1 73 ? -6.863 -19.719 -11.047 1 97.19 73 ALA A CA 1
ATOM 528 C C . ALA A 1 73 ? -5.336 -19.734 -11.016 1 97.19 73 ALA A C 1
ATOM 530 O O . ALA A 1 73 ? -4.73 -20.812 -11.078 1 97.19 73 ALA A O 1
ATOM 531 N N . ARG A 1 74 ? -4.699 -18.609 -10.914 1 98.06 74 ARG A N 1
ATOM 532 C CA . ARG A 1 74 ? -3.264 -18.547 -11.156 1 98.06 74 ARG A CA 1
ATOM 533 C C . ARG A 1 74 ? -2.508 -18.172 -9.883 1 98.06 74 ARG A C 1
ATOM 535 O O . ARG A 1 74 ? -1.278 -18.234 -9.844 1 98.06 74 ARG A O 1
ATOM 542 N N . VAL A 1 75 ? -3.238 -17.766 -8.805 1 98.56 75 VAL A N 1
ATOM 543 C CA . VAL A 1 75 ? -2.527 -17.234 -7.648 1 98.56 75 VAL A CA 1
ATOM 544 C C . VAL A 1 75 ? -2.773 -18.125 -6.434 1 98.56 75 VAL A C 1
ATOM 546 O O . VAL A 1 75 ? -3.875 -18.656 -6.254 1 98.56 75 VAL A O 1
ATOM 549 N N . THR A 1 76 ? -1.756 -18.328 -5.641 1 97.88 76 THR A N 1
ATOM 550 C CA . THR A 1 76 ? -1.831 -18.922 -4.309 1 97.88 76 THR A CA 1
ATOM 551 C C . THR A 1 76 ? -1.157 -18.031 -3.277 1 97.88 76 THR A C 1
ATOM 553 O O . THR A 1 76 ? 0.006 -17.656 -3.438 1 97.88 76 THR A O 1
ATOM 556 N N . LEU A 1 77 ? -1.918 -17.719 -2.26 1 98.06 77 LEU A N 1
ATOM 557 C CA . LEU A 1 77 ? -1.461 -16.797 -1.229 1 98.06 77 LEU A CA 1
ATOM 558 C C . LEU A 1 77 ? -1.158 -17.547 0.07 1 98.06 77 LEU A C 1
ATOM 560 O O . LEU A 1 77 ? -1.963 -18.359 0.527 1 98.06 77 LEU A O 1
ATOM 564 N N . ASP A 1 78 ? 0.025 -17.297 0.599 1 98 78 ASP A N 1
ATOM 565 C CA . ASP A 1 78 ? 0.325 -17.734 1.963 1 98 78 ASP A CA 1
ATOM 566 C C . ASP A 1 78 ? -0.117 -16.672 2.977 1 98 78 ASP A C 1
ATOM 568 O O . ASP A 1 78 ? 0.517 -15.625 3.109 1 98 78 ASP A O 1
ATOM 572 N N . ARG A 1 79 ? -1.038 -16.906 3.771 1 97.19 79 ARG A N 1
ATOM 573 C CA . ARG A 1 79 ? -1.659 -15.914 4.652 1 97.19 79 ARG A CA 1
ATOM 574 C C . ARG A 1 79 ? -0.817 -15.695 5.902 1 97.19 79 ARG A C 1
ATOM 576 O O . ARG A 1 79 ? -1.037 -14.734 6.641 1 97.19 79 ARG A O 1
ATOM 583 N N . THR A 1 80 ? 0.156 -16.516 6.117 1 97 80 THR A N 1
ATOM 584 C CA . THR A 1 80 ? 0.961 -16.375 7.328 1 97 80 THR A CA 1
ATOM 585 C C . THR A 1 80 ? 2.189 -15.508 7.062 1 97 80 THR A C 1
ATOM 587 O O . THR A 1 80 ? 2.684 -14.828 7.969 1 97 80 THR A O 1
ATOM 590 N N . THR A 1 81 ? 2.676 -15.453 5.844 1 97.94 81 THR A N 1
ATOM 591 C CA . THR A 1 81 ? 3.857 -14.656 5.527 1 97.94 81 THR A CA 1
ATOM 592 C C . THR A 1 81 ? 3.502 -13.516 4.574 1 97.94 81 THR A C 1
ATOM 594 O O . THR A 1 81 ? 4.242 -12.539 4.469 1 97.94 81 THR A O 1
ATOM 597 N N . GLY A 1 82 ? 2.42 -13.695 3.809 1 98.44 82 GLY A N 1
ATOM 598 C CA . GLY A 1 82 ? 2.068 -12.734 2.771 1 98.44 82 GLY A CA 1
ATOM 599 C C . GLY A 1 82 ? 2.68 -13.062 1.424 1 98.44 82 GLY A C 1
ATOM 600 O O . GLY A 1 82 ? 2.447 -12.359 0.44 1 98.44 82 GLY A O 1
ATOM 601 N N . SER A 1 83 ? 3.463 -14.148 1.308 1 98.75 83 SER A N 1
ATOM 602 C CA . SER A 1 83 ? 4.082 -14.547 0.047 1 98.75 83 SER A CA 1
ATOM 603 C C . SER A 1 83 ? 3.033 -14.992 -0.965 1 98.75 83 SER A C 1
ATOM 605 O O . SER A 1 83 ? 1.947 -15.438 -0.587 1 98.75 83 SER A O 1
ATOM 607 N N . LEU A 1 84 ? 3.385 -14.914 -2.271 1 98.81 84 LEU A N 1
ATOM 608 C CA . LEU A 1 84 ? 2.41 -15.18 -3.324 1 98.81 84 LEU A CA 1
ATOM 609 C C . LEU A 1 84 ? 3.059 -15.93 -4.488 1 98.81 84 LEU A C 1
ATOM 611 O O . LEU A 1 84 ? 4.113 -15.516 -4.984 1 98.81 84 LEU A O 1
ATOM 615 N N . GLN A 1 85 ? 2.434 -16.984 -4.844 1 98.88 85 GLN A N 1
ATOM 616 C CA . GLN A 1 85 ? 2.83 -17.672 -6.07 1 98.88 85 GLN A CA 1
ATOM 617 C C . GLN A 1 85 ? 1.93 -17.281 -7.238 1 98.88 85 GLN A C 1
ATOM 619 O O . GLN A 1 85 ? 0.704 -17.281 -7.109 1 98.88 85 GLN A O 1
ATOM 624 N N . LEU A 1 86 ? 2.5 -16.875 -8.344 1 98.88 86 LEU A N 1
ATOM 625 C CA . LEU A 1 86 ? 1.813 -16.594 -9.602 1 98.88 86 LEU A CA 1
ATOM 626 C C . LEU A 1 86 ? 2.193 -17.594 -10.68 1 98.88 86 LEU A C 1
ATOM 628 O O . LEU A 1 86 ? 3.371 -17.734 -11.016 1 98.88 86 LEU A O 1
ATOM 632 N N . ARG A 1 87 ? 1.269 -18.281 -11.156 1 98.56 87 ARG A N 1
ATOM 633 C CA . ARG A 1 87 ? 1.479 -19.328 -12.148 1 98.56 87 ARG A CA 1
ATOM 634 C C . ARG A 1 87 ? 0.958 -18.906 -13.516 1 98.56 87 ARG A C 1
ATOM 636 O O . ARG A 1 87 ? 0.367 -17.828 -13.648 1 98.56 87 ARG A O 1
ATOM 643 N N . ASP A 1 88 ? 1.272 -19.781 -14.523 1 97.69 88 ASP A N 1
ATOM 644 C CA . ASP A 1 88 ? 0.827 -19.562 -15.891 1 97.69 88 ASP A CA 1
ATOM 645 C C . ASP A 1 88 ? 1.151 -18.141 -16.344 1 97.69 88 ASP A C 1
ATOM 647 O O . ASP A 1 88 ? 0.276 -17.422 -16.844 1 97.69 88 ASP A O 1
ATOM 651 N N . LEU A 1 89 ? 2.422 -17.812 -16.234 1 98.19 89 LEU A N 1
ATOM 652 C CA . LEU A 1 89 ? 2.879 -16.469 -16.547 1 98.19 89 LEU A CA 1
ATOM 653 C C . LEU A 1 89 ? 2.678 -16.141 -18.031 1 98.19 89 LEU A C 1
ATOM 655 O O . LEU A 1 89 ? 2.854 -17.016 -18.875 1 98.19 89 LEU A O 1
ATOM 659 N N . VAL A 1 90 ? 2.262 -14.945 -18.297 1 97.62 90 VAL A N 1
ATOM 660 C CA . VAL A 1 90 ? 2.242 -14.383 -19.641 1 97.62 90 VAL A CA 1
ATOM 661 C C . VAL A 1 90 ? 3.123 -13.133 -19.688 1 97.62 90 VAL A C 1
ATOM 663 O O . VAL A 1 90 ? 3.459 -12.562 -18.656 1 97.62 90 VAL A O 1
ATOM 666 N N . LEU A 1 91 ? 3.559 -12.703 -20.844 1 97.75 91 LEU A N 1
ATOM 667 C CA . LEU A 1 91 ? 4.418 -11.539 -21 1 97.75 91 LEU A CA 1
ATOM 668 C C . LEU A 1 91 ? 3.793 -10.312 -20.344 1 97.75 91 LEU A C 1
ATOM 670 O O . LEU A 1 91 ? 4.504 -9.461 -19.797 1 97.75 91 LEU A O 1
ATOM 674 N N . GLY A 1 92 ? 2.467 -10.25 -20.344 1 97.44 92 GLY A N 1
ATOM 675 C CA . GLY A 1 92 ? 1.726 -9.125 -19.797 1 97.44 92 GLY A CA 1
ATOM 676 C C . GLY A 1 92 ? 1.814 -9.039 -18.281 1 97.44 92 GLY A C 1
ATOM 677 O O . GLY A 1 92 ? 1.428 -8.031 -17.688 1 97.44 92 GLY A O 1
ATOM 678 N N . ASP A 1 93 ? 2.383 -10.078 -17.703 1 98.25 93 ASP A N 1
ATOM 679 C CA . ASP A 1 93 ? 2.533 -10.086 -16.25 1 98.25 93 ASP A CA 1
ATOM 680 C C . ASP A 1 93 ? 3.766 -9.289 -15.82 1 98.25 93 ASP A C 1
ATOM 682 O O . ASP A 1 93 ? 3.961 -9.039 -14.625 1 98.25 93 ASP A O 1
ATOM 686 N N . SER A 1 94 ? 4.68 -8.883 -16.734 1 98.5 94 SER A N 1
ATOM 687 C CA . SER A 1 94 ? 5.848 -8.07 -16.406 1 98.5 94 SER A CA 1
ATOM 688 C C . SER A 1 94 ? 5.438 -6.695 -15.891 1 98.5 94 SER A C 1
ATOM 690 O O . SER A 1 94 ? 4.594 -6.027 -16.484 1 98.5 94 SER A O 1
ATOM 692 N N . GLY A 1 95 ? 6.066 -6.324 -14.812 1 97.69 95 GLY A N 1
ATOM 693 C CA . GLY A 1 95 ? 5.777 -5.012 -14.258 1 97.69 95 GLY A CA 1
ATOM 694 C C . GLY A 1 95 ? 5.941 -4.953 -12.75 1 97.69 95 GLY A C 1
ATOM 695 O O . GLY A 1 95 ? 6.605 -5.809 -12.164 1 97.69 95 GLY A O 1
ATOM 696 N N . ASP A 1 96 ? 5.391 -3.988 -12.141 1 95.19 96 ASP A N 1
ATOM 697 C CA . ASP A 1 96 ? 5.578 -3.709 -10.719 1 95.19 96 ASP A CA 1
ATOM 698 C C . ASP A 1 96 ? 4.477 -4.359 -9.883 1 95.19 96 ASP A C 1
ATOM 700 O O . ASP A 1 96 ? 3.289 -4.16 -10.148 1 95.19 96 ASP A O 1
ATOM 704 N N . TYR A 1 97 ? 4.902 -5.094 -8.938 1 96.5 97 TYR A N 1
ATOM 705 C CA . TYR A 1 97 ? 4.004 -5.688 -7.957 1 96.5 97 TYR A CA 1
ATOM 706 C C . TYR A 1 97 ? 4.207 -5.062 -6.582 1 96.5 97 TYR A C 1
ATOM 708 O O . TYR A 1 97 ? 5.336 -4.75 -6.199 1 96.5 97 TYR A O 1
ATOM 716 N N . LEU A 1 98 ? 3.135 -4.875 -5.852 1 95.56 98 LEU A N 1
ATOM 717 C CA . LEU A 1 98 ? 3.162 -4.289 -4.516 1 95.56 98 LEU A CA 1
ATOM 718 C C . LEU A 1 98 ? 2.371 -5.141 -3.531 1 95.56 98 LEU A C 1
ATOM 720 O O . LEU A 1 98 ? 1.26 -5.582 -3.838 1 95.56 98 LEU A O 1
ATOM 724 N N . VAL A 1 99 ? 2.963 -5.438 -2.402 1 98.06 99 VAL A N 1
ATOM 725 C CA . VAL A 1 99 ? 2.26 -6.094 -1.306 1 98.06 99 VAL A CA 1
ATOM 726 C C . VAL A 1 99 ? 2.09 -5.117 -0.143 1 98.06 99 VAL A C 1
ATOM 728 O O . VAL A 1 99 ? 2.992 -4.328 0.151 1 98.06 99 VAL A O 1
ATOM 731 N N . SER A 1 100 ? 0.961 -5.09 0.481 1 97.88 100 SER A N 1
ATOM 732 C CA . SER A 1 100 ? 0.681 -4.363 1.716 1 97.88 100 SER A CA 1
ATOM 733 C C . SER A 1 100 ? 0.061 -5.281 2.768 1 97.88 100 SER A C 1
ATOM 735 O O . SER A 1 100 ? -0.952 -5.934 2.508 1 97.88 100 SER A O 1
ATOM 737 N N . ILE A 1 101 ? 0.668 -5.316 3.914 1 98.56 101 ILE A N 1
ATOM 738 C CA . ILE A 1 101 ? 0.233 -6.184 5.004 1 98.56 101 ILE A CA 1
ATOM 739 C C . ILE A 1 101 ? -0.001 -5.348 6.262 1 98.56 101 ILE A C 1
ATOM 741 O O . ILE A 1 101 ? 0.82 -4.496 6.609 1 98.56 101 ILE A O 1
ATOM 745 N N . THR A 1 102 ? -1.127 -5.547 6.871 1 98.44 102 THR A N 1
ATOM 746 C CA . THR A 1 102 ? -1.376 -4.93 8.172 1 98.44 102 THR A CA 1
ATOM 747 C C . THR A 1 102 ? -1.416 -5.988 9.273 1 98.44 102 THR A C 1
ATOM 749 O O . THR A 1 102 ? -2.436 -6.652 9.461 1 98.44 102 THR A O 1
ATOM 752 N N . PRO A 1 103 ? -0.273 -6.105 10.031 1 97.88 103 PRO A N 1
ATOM 753 C CA . PRO A 1 103 ? -0.332 -6.973 11.211 1 97.88 103 PRO A CA 1
ATOM 754 C C . PRO A 1 103 ? -1.144 -6.359 12.352 1 97.88 103 PRO A C 1
ATOM 756 O O . PRO A 1 103 ? -1.271 -5.137 12.438 1 97.88 103 PRO A O 1
ATOM 759 N N . ASP A 1 104 ? -1.698 -7.188 13.164 1 96.62 104 ASP A N 1
ATOM 760 C CA . ASP A 1 104 ? -2.467 -6.68 14.297 1 96.62 104 ASP A CA 1
ATOM 761 C C . ASP A 1 104 ? -1.556 -6.004 15.32 1 96.62 104 ASP A C 1
ATOM 763 O O . ASP A 1 104 ? -0.633 -6.629 15.852 1 96.62 104 ASP A O 1
ATOM 767 N N . GLY A 1 105 ? -1.808 -4.738 15.555 1 96.31 105 GLY A N 1
ATOM 768 C CA . GLY A 1 105 ? -1.086 -4 16.578 1 96.31 105 GLY A CA 1
ATOM 769 C C . GLY A 1 105 ? 0.287 -3.539 16.141 1 96.31 105 GLY A C 1
ATOM 770 O O . GLY A 1 105 ? 1.118 -3.15 16.953 1 96.31 105 GLY A O 1
ATOM 771 N N . GLU A 1 106 ? 0.6 -3.662 14.883 1 96.62 106 GLU A N 1
ATOM 772 C CA . GLU A 1 106 ? 1.877 -3.223 14.328 1 96.62 106 GLU A CA 1
ATOM 773 C C . GLU A 1 106 ? 1.67 -2.299 13.133 1 96.62 106 GLU A C 1
ATOM 775 O O . GLU A 1 106 ? 0.572 -2.23 12.578 1 96.62 106 GLU A O 1
ATOM 780 N N . GLN A 1 107 ? 2.754 -1.594 12.789 1 97.12 107 GLN A N 1
ATOM 781 C CA . GLN A 1 107 ? 2.73 -0.753 11.602 1 97.12 107 GLN A CA 1
ATOM 782 C C . GLN A 1 107 ? 2.514 -1.589 10.344 1 97.12 107 GLN A C 1
ATOM 784 O O . GLN A 1 107 ? 3.039 -2.699 10.227 1 97.12 107 GLN A O 1
ATOM 789 N N . GLN A 1 108 ? 1.75 -0.967 9.438 1 98.06 108 GLN A N 1
ATOM 790 C CA . GLN A 1 108 ? 1.592 -1.58 8.125 1 98.06 108 GLN A CA 1
ATOM 791 C C . GLN A 1 108 ? 2.939 -1.729 7.422 1 98.06 108 GLN A C 1
ATOM 793 O O . GLN A 1 108 ? 3.783 -0.833 7.492 1 98.06 108 GLN A O 1
ATOM 798 N N . LYS A 1 109 ? 3.094 -2.852 6.715 1 97.19 109 LYS A N 1
ATOM 799 C CA . LYS A 1 109 ? 4.32 -3.158 5.988 1 97.19 109 LYS A CA 1
ATOM 800 C C . LYS A 1 109 ? 4.051 -3.303 4.492 1 97.19 109 LYS A C 1
ATOM 802 O O . LYS A 1 109 ? 3.031 -3.869 4.094 1 97.19 109 LYS A O 1
ATOM 807 N N . THR A 1 110 ? 4.977 -2.768 3.721 1 96.12 110 THR A N 1
ATOM 808 C CA . THR A 1 110 ? 4.805 -2.82 2.271 1 96.12 110 THR A CA 1
ATOM 809 C C . THR A 1 110 ? 6.094 -3.275 1.592 1 96.12 110 THR A C 1
ATOM 811 O O . THR A 1 110 ? 7.164 -3.246 2.197 1 96.12 110 THR A O 1
ATOM 814 N N . GLY A 1 111 ? 5.965 -3.818 0.38 1 94.75 111 GLY A N 1
ATOM 815 C CA . GLY A 1 111 ? 7.082 -4.176 -0.48 1 94.75 111 GLY A CA 1
ATOM 816 C C . GLY A 1 111 ? 6.746 -4.094 -1.957 1 94.75 111 GLY A C 1
ATOM 817 O O . GLY A 1 111 ? 5.605 -4.324 -2.354 1 94.75 111 GLY A O 1
ATOM 818 N N . THR A 1 112 ? 7.73 -3.715 -2.756 1 94.81 112 THR A N 1
ATOM 819 C CA . THR A 1 112 ? 7.57 -3.67 -4.203 1 94.81 112 THR A CA 1
ATOM 820 C C . THR A 1 112 ? 8.57 -4.594 -4.891 1 94.81 112 THR A C 1
ATOM 822 O O . THR A 1 112 ? 9.656 -4.844 -4.359 1 94.81 112 THR A O 1
ATOM 825 N N . MET A 1 113 ? 8.18 -5.148 -5.984 1 96.62 113 MET A N 1
ATOM 826 C CA . MET A 1 113 ? 9.023 -6.043 -6.773 1 96.62 113 MET A CA 1
ATOM 827 C C . MET A 1 113 ? 8.703 -5.918 -8.258 1 96.62 113 MET A C 1
ATOM 829 O O . MET A 1 113 ? 7.535 -5.922 -8.656 1 96.62 113 MET A O 1
ATOM 833 N N . GLN A 1 114 ? 9.719 -5.672 -9.047 1 97.44 114 GLN A N 1
ATOM 834 C CA . GLN A 1 114 ? 9.578 -5.766 -10.492 1 97.44 114 GLN A CA 1
ATOM 835 C C . GLN A 1 114 ? 9.656 -7.215 -10.961 1 97.44 114 GLN A C 1
ATOM 837 O O . GLN A 1 114 ? 10.586 -7.941 -10.602 1 97.44 114 GLN A O 1
ATOM 842 N N . LEU A 1 115 ? 8.68 -7.656 -11.688 1 98.5 115 LEU A N 1
ATOM 843 C CA . LEU A 1 115 ? 8.727 -8.961 -12.344 1 98.5 115 LEU A CA 1
ATOM 844 C C . LEU A 1 115 ? 9.086 -8.812 -13.82 1 98.5 115 LEU A C 1
ATOM 846 O O . LEU A 1 115 ? 8.492 -7.996 -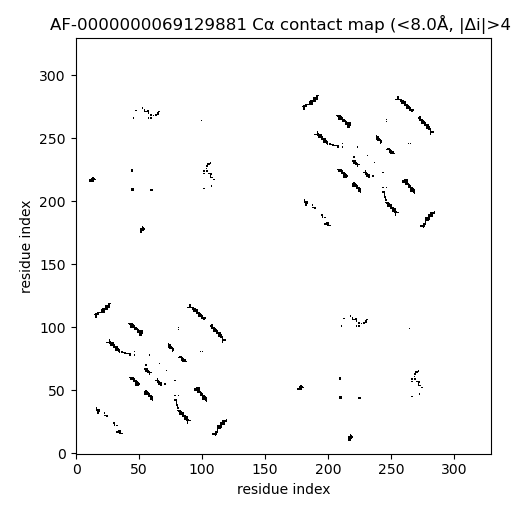14.531 1 98.5 115 LEU A O 1
ATOM 850 N N . ASN A 1 116 ? 10.078 -9.469 -14.234 1 98.25 116 ASN A N 1
ATOM 851 C CA . ASN A 1 116 ? 10.422 -9.602 -15.641 1 98.25 116 ASN A CA 1
ATOM 852 C C . ASN A 1 116 ? 10.047 -10.977 -16.188 1 98.25 116 ASN A C 1
ATOM 854 O O . ASN A 1 116 ? 10.602 -11.992 -15.75 1 98.25 116 ASN A O 1
ATOM 858 N N . VAL A 1 117 ? 9.07 -11.023 -17.109 1 98.38 117 VAL A N 1
ATOM 859 C CA . VAL A 1 117 ? 8.695 -12.273 -17.75 1 98.38 117 VAL A CA 1
ATOM 860 C C . VAL A 1 117 ? 9.305 -12.336 -19.156 1 98.38 117 VAL A C 1
ATOM 862 O O . VAL A 1 117 ? 9.156 -11.406 -19.938 1 98.38 117 VAL A O 1
ATOM 865 N N . TYR A 1 118 ? 9.984 -13.367 -19.438 1 96.31 118 TYR A N 1
ATOM 866 C CA . TYR A 1 118 ? 10.609 -13.523 -20.75 1 96.31 118 TYR A CA 1
ATOM 867 C C . TYR A 1 118 ? 9.977 -14.68 -21.516 1 96.31 118 TYR A C 1
ATOM 869 O O . TYR A 1 118 ? 9.32 -15.539 -20.922 1 96.31 118 TYR A O 1
ATOM 877 N N . GLY A 1 119 ? 9.914 -14.594 -22.844 1 90.44 119 GLY A N 1
ATOM 878 C CA . GLY A 1 119 ? 9.352 -15.625 -23.703 1 90.44 119 GLY A CA 1
ATOM 879 C C . GLY A 1 119 ? 10.117 -16.938 -23.625 1 90.44 119 GLY A C 1
ATOM 880 O O . GLY A 1 119 ? 11.227 -16.984 -23.109 1 90.44 119 GLY A O 1
ATOM 881 N N . GLU A 1 120 ? 9.344 -18.078 -23.859 1 72.44 120 GLU A N 1
ATOM 882 C CA . GLU A 1 120 ? 10.023 -19.375 -23.969 1 72.44 120 GLU A CA 1
ATOM 883 C C . GLU A 1 120 ? 11.18 -19.297 -24.969 1 72.44 120 GLU A C 1
ATOM 885 O O . GLU A 1 120 ? 11.047 -18.719 -26.031 1 72.44 120 GLU A O 1
ATOM 890 N N . PRO A 1 121 ? 12.312 -19.391 -24.359 1 59.53 121 PRO A N 1
ATOM 891 C CA . PRO A 1 121 ? 13.336 -19.438 -25.406 1 59.53 121 PRO A CA 1
ATOM 892 C C . PRO A 1 121 ? 12.922 -20.328 -26.578 1 59.53 121 PRO A C 1
ATOM 894 O O . PRO A 1 121 ? 12.195 -21.312 -26.391 1 59.53 121 PRO A O 1
ATOM 897 N N . PRO A 1 122 ? 12.773 -19.859 -27.766 1 52.5 122 PRO A N 1
ATOM 898 C CA . PRO A 1 122 ? 12.586 -20.859 -28.797 1 52.5 122 PRO A CA 1
ATOM 899 C C . PRO A 1 122 ? 13.344 -22.156 -28.516 1 52.5 122 PRO A C 1
ATOM 901 O O . PRO A 1 122 ? 14.383 -22.125 -27.844 1 52.5 122 PRO A O 1
ATOM 904 N N . MET A 1 123 ? 12.641 -23.328 -28.312 1 49.94 123 MET A N 1
ATOM 905 C CA . MET A 1 123 ? 13.352 -24.594 -28.203 1 49.94 123 MET A CA 1
ATOM 906 C C . MET A 1 123 ? 14.75 -24.484 -28.812 1 49.94 123 MET A C 1
ATOM 908 O O . MET A 1 123 ? 15.641 -25.266 -28.453 1 49.94 123 MET A O 1
ATOM 912 N N . SER A 1 124 ? 14.805 -24.062 -30.062 1 46.16 124 SER A N 1
ATOM 913 C CA . SER A 1 124 ? 16.031 -24.234 -30.844 1 46.16 124 SER A CA 1
ATOM 914 C C . SER A 1 124 ? 17.172 -23.406 -30.266 1 46.16 124 SER A C 1
ATOM 916 O O . SER A 1 124 ? 18.328 -23.625 -30.625 1 46.16 124 SER A O 1
ATOM 918 N N . SER A 1 125 ? 16.969 -22.125 -29.938 1 42.81 125 SER A N 1
ATOM 919 C CA . SER A 1 125 ? 18.172 -21.312 -29.984 1 42.81 125 SER A CA 1
ATOM 920 C C . SER A 1 125 ? 19.016 -21.5 -28.734 1 42.81 125 SER A C 1
ATOM 922 O O . SER A 1 125 ? 18.781 -20.844 -27.703 1 42.81 125 SER A O 1
ATOM 924 N N . LEU A 1 126 ? 19.391 -22.688 -28.266 1 40.94 126 LEU A N 1
ATOM 925 C CA . LEU A 1 126 ? 20.656 -22.922 -27.578 1 40.94 126 LEU A CA 1
ATOM 926 C C . LEU A 1 126 ? 21.734 -21.953 -28.062 1 40.94 126 LEU A C 1
ATOM 928 O O . LEU A 1 126 ? 22.375 -22.203 -29.094 1 40.94 126 LEU A O 1
ATOM 932 N N . TYR A 1 127 ? 21.531 -20.781 -28.234 1 38.22 127 TYR A N 1
ATOM 933 C CA . TYR A 1 127 ? 22.719 -19.984 -28.484 1 38.22 127 TYR A CA 1
ATOM 934 C C . TYR A 1 127 ? 23.812 -20.312 -27.469 1 38.22 127 TYR A C 1
ATOM 936 O O . TYR A 1 127 ? 23.609 -20.141 -26.266 1 38.22 127 TYR A O 1
ATOM 944 N N . ARG A 1 128 ? 24.625 -21.422 -27.781 1 35.03 128 ARG A N 1
ATOM 945 C CA . ARG A 1 128 ? 26.016 -21.562 -27.359 1 35.03 128 ARG A CA 1
ATOM 946 C C . ARG A 1 128 ? 26.734 -20.219 -27.344 1 35.03 128 ARG A C 1
ATOM 948 O O . ARG A 1 128 ? 27.156 -19.734 -28.391 1 35.03 128 ARG A O 1
ATOM 955 N N . ALA A 1 129 ? 26.281 -19.266 -26.875 1 35.47 129 ALA A N 1
ATOM 956 C CA . ALA A 1 129 ? 27.203 -18.156 -26.734 1 35.47 129 ALA A CA 1
ATOM 957 C C . ALA A 1 129 ? 28.484 -18.578 -26.031 1 35.47 129 ALA A C 1
ATOM 959 O O . ALA A 1 129 ? 28.484 -18.828 -24.828 1 35.47 129 ALA A O 1
ATOM 960 N N . VAL A 1 130 ? 29.25 -19.516 -26.781 1 33.69 130 VAL A N 1
ATOM 961 C CA . VAL A 1 130 ? 30.688 -19.578 -26.516 1 33.69 130 VAL A CA 1
ATOM 962 C C . VAL A 1 130 ? 31.281 -18.172 -26.516 1 33.69 130 VAL A C 1
ATOM 964 O O . VAL A 1 130 ? 31.328 -17.516 -27.562 1 33.69 130 VAL A O 1
ATOM 967 N N . THR A 1 131 ? 30.766 -17.375 -25.812 1 31.19 131 THR A N 1
ATOM 968 C CA . THR A 1 131 ? 31.547 -16.141 -25.656 1 31.19 131 THR A CA 1
ATOM 969 C C . THR A 1 131 ? 33.031 -16.453 -25.469 1 31.19 131 THR A C 1
ATOM 971 O O . THR A 1 131 ? 33.406 -17.188 -24.547 1 31.19 131 THR A O 1
ATOM 974 N N . THR A 1 132 ? 33.719 -16.641 -26.656 1 32.59 132 THR A N 1
ATOM 975 C CA . THR A 1 132 ? 35.156 -16.422 -26.844 1 32.59 132 THR A CA 1
ATOM 976 C C . THR A 1 132 ? 35.656 -15.336 -25.906 1 32.59 132 THR A C 1
ATOM 978 O O . THR A 1 132 ? 35.062 -14.258 -25.812 1 32.59 132 THR A O 1
ATOM 981 N N . LEU A 1 133 ? 36.344 -15.836 -24.906 1 30.88 133 LEU A N 1
ATOM 982 C CA . LEU A 1 133 ? 37.25 -15.133 -24.016 1 30.88 133 LEU A CA 1
ATOM 983 C C . LEU A 1 133 ? 38.188 -14.219 -24.812 1 30.88 133 LEU A C 1
ATOM 985 O O . LEU A 1 133 ? 39.062 -14.695 -25.547 1 30.88 133 LEU A O 1
ATOM 989 N N . SER A 1 134 ? 37.688 -13.477 -25.719 1 29.08 134 SER A N 1
ATOM 990 C CA . SER A 1 134 ? 38.719 -12.641 -26.328 1 29.08 134 SER A CA 1
ATOM 991 C C . SER A 1 134 ? 39.656 -12.07 -25.266 1 29.08 134 SER A C 1
ATOM 993 O O . SER A 1 134 ? 39.188 -11.477 -24.281 1 29.08 134 SER A O 1
ATOM 995 N N . PRO A 1 135 ? 40.812 -12.719 -25.156 1 30.44 135 PRO A N 1
ATOM 996 C CA . PRO A 1 135 ? 41.938 -12.211 -24.391 1 30.44 135 PRO A CA 1
ATOM 997 C C . PRO A 1 135 ? 42.281 -10.75 -24.719 1 30.44 135 PRO A C 1
ATOM 999 O O . PRO A 1 135 ? 42.656 -10.438 -25.844 1 30.44 135 PRO A O 1
ATOM 1002 N N . LEU A 1 136 ? 41.25 -9.891 -24.719 1 25.28 136 LEU A N 1
ATOM 1003 C CA . LEU A 1 136 ? 41.688 -8.531 -25.062 1 25.28 136 LEU A CA 1
ATOM 1004 C C . LEU A 1 136 ? 42.969 -8.172 -24.328 1 25.28 136 LEU A C 1
ATOM 1006 O O . LEU A 1 136 ? 43.031 -8.219 -23.109 1 25.28 136 LEU A O 1
ATOM 1010 N N . CYS A 1 137 ? 44.062 -8.516 -24.891 1 25.06 137 CYS A N 1
ATOM 1011 C CA . CYS A 1 137 ? 45.469 -8.133 -24.969 1 25.06 137 CYS A CA 1
ATOM 1012 C C . CYS A 1 137 ? 45.656 -6.633 -24.797 1 25.06 137 CYS A C 1
ATOM 1014 O O . CYS A 1 137 ? 45 -5.848 -25.484 1 25.06 137 CYS A O 1
ATOM 1016 N N . TRP A 1 138 ? 45.875 -6.145 -23.578 1 24.28 138 TRP A N 1
ATOM 1017 C CA . TRP A 1 138 ? 46.406 -4.855 -23.156 1 24.28 138 TRP A CA 1
ATOM 1018 C C . TRP A 1 138 ? 47.562 -4.398 -24.062 1 24.28 138 TRP A C 1
ATOM 1020 O O . TRP A 1 138 ? 48.688 -4.824 -23.891 1 24.28 138 TRP A O 1
ATOM 1030 N N . LEU A 1 139 ? 47.438 -4.75 -25.328 1 22.78 139 LEU A N 1
ATOM 1031 C CA . LEU A 1 139 ? 48.594 -4.297 -26.094 1 22.78 139 LEU A CA 1
ATOM 1032 C C . LEU A 1 139 ? 48.875 -2.822 -25.812 1 22.78 139 LEU A C 1
ATOM 1034 O O . LEU A 1 139 ? 47.969 -1.992 -25.859 1 22.78 139 LEU A O 1
ATOM 1038 N N . GLN A 1 140 ? 50 -2.691 -25.062 1 26.31 140 GLN A N 1
ATOM 1039 C CA . GLN A 1 140 ? 50.812 -1.578 -24.594 1 26.31 140 GLN A CA 1
ATOM 1040 C C . GLN A 1 140 ? 51.062 -0.57 -25.703 1 26.31 140 GLN A C 1
ATOM 1042 O O . GLN A 1 140 ? 52.219 -0.146 -25.922 1 26.31 140 GLN A O 1
ATOM 1047 N N . ARG A 1 141 ? 50.219 -0.451 -26.766 1 23.33 141 ARG A N 1
ATOM 1048 C CA . ARG A 1 141 ? 51.094 0.177 -27.734 1 23.33 141 ARG A CA 1
ATOM 1049 C C . ARG A 1 141 ? 51.75 1.441 -27.172 1 23.33 141 ARG A C 1
ATOM 1051 O O . ARG A 1 141 ? 51.031 2.383 -26.797 1 23.33 141 ARG A O 1
ATOM 1058 N N . PRO A 1 142 ? 52.938 1.263 -26.547 1 29.3 142 PRO A N 1
ATOM 1059 C CA . PRO A 1 142 ? 53.781 2.357 -26.078 1 29.3 142 PRO A CA 1
ATOM 1060 C C . PRO A 1 142 ? 53.938 3.477 -27.109 1 29.3 142 PRO A C 1
ATOM 1062 O O . PRO A 1 142 ? 54.531 3.275 -28.172 1 29.3 142 PRO A O 1
ATOM 1065 N N . SER A 1 143 ? 52.75 3.781 -27.828 1 23.25 143 SER A N 1
ATOM 1066 C CA . SER A 1 143 ? 53.312 4.434 -29.016 1 23.25 143 SER A CA 1
A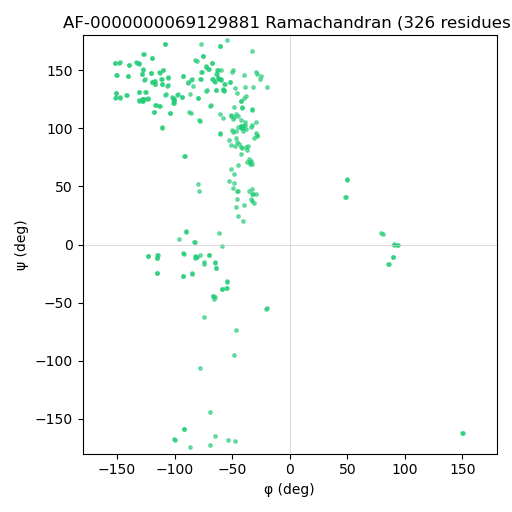TOM 1067 C C . SER A 1 143 ? 54.375 5.473 -28.625 1 23.25 143 SER A C 1
ATOM 1069 O O . SER A 1 143 ? 55.375 5.625 -29.312 1 23.25 143 SER A O 1
ATOM 1071 N N . GLN A 1 144 ? 53.688 6.543 -28.109 1 24.22 144 GLN A N 1
ATOM 1072 C CA . GLN A 1 144 ? 54.312 7.773 -28.594 1 24.22 144 GLN A CA 1
ATOM 1073 C C . GLN A 1 144 ? 55.781 7.871 -28.156 1 24.22 144 GLN A C 1
ATOM 1075 O O . GLN A 1 144 ? 56.094 7.613 -26.984 1 24.22 144 GLN A O 1
ATOM 1080 N N . GLY A 1 145 ? 56.688 7.789 -29.062 1 25.62 145 GLY A N 1
ATOM 1081 C CA . GLY A 1 145 ? 58.125 7.84 -29.344 1 25.62 145 GLY A CA 1
ATOM 1082 C C . GLY A 1 145 ? 58.875 8.805 -28.438 1 25.62 145 GLY A C 1
ATOM 1083 O O . GLY A 1 145 ? 58.25 9.688 -27.828 1 25.62 145 GLY A O 1
ATOM 1084 N N . ARG A 1 146 ? 60.156 8.727 -28.422 1 25.81 146 ARG A N 1
ATOM 1085 C CA . ARG A 1 146 ? 61.5 8.773 -27.797 1 25.81 146 ARG A CA 1
ATOM 1086 C C . ARG A 1 146 ? 61.938 10.219 -27.594 1 25.81 146 ARG A C 1
ATOM 1088 O O . ARG A 1 146 ? 62.312 10.609 -26.484 1 25.81 146 ARG A O 1
ATOM 1095 N N . PRO A 1 147 ? 62.875 10.594 -28.469 1 28.34 147 PRO A N 1
ATOM 1096 C CA . PRO A 1 147 ? 64.25 10.977 -28.156 1 28.34 147 PRO A CA 1
ATOM 1097 C C . PRO A 1 147 ? 64.438 12.484 -28.031 1 28.34 147 PRO A C 1
ATOM 1099 O O . PRO A 1 147 ? 65.562 12.953 -27.75 1 28.34 147 PRO A O 1
ATOM 1102 N N . SER A 1 148 ? 63.375 13.516 -28.094 1 29.58 148 SER A N 1
ATOM 1103 C CA . SER A 1 148 ? 64.188 14.586 -28.688 1 29.58 148 SER A CA 1
ATOM 1104 C C . SER A 1 148 ? 65.375 14.914 -27.828 1 29.58 148 SER A C 1
ATOM 1106 O O . SER A 1 148 ? 65.25 15.102 -26.609 1 29.58 148 SER A O 1
ATOM 1108 N N . PRO A 1 149 ? 66.625 14.547 -28.266 1 31.48 149 PRO A N 1
ATOM 1109 C CA . PRO A 1 149 ? 67.875 14.734 -27.609 1 31.48 149 PRO A CA 1
ATOM 1110 C C . PRO A 1 149 ? 68.125 16.172 -27.141 1 31.48 149 PRO A C 1
ATOM 1112 O O . PRO A 1 149 ? 67.812 17.109 -27.891 1 31.48 149 PRO A O 1
ATOM 1115 N N . THR A 1 150 ? 67.625 16.562 -25.906 1 33.5 150 THR A N 1
ATOM 1116 C CA . THR A 1 150 ? 67.938 17.906 -25.453 1 33.5 150 THR A CA 1
ATOM 1117 C C . THR A 1 150 ? 69.438 18.25 -25.812 1 33.5 150 THR A C 1
ATOM 1119 O O . THR A 1 150 ? 70.312 17.469 -25.531 1 33.5 150 THR A O 1
ATOM 1122 N N . PRO A 1 151 ? 69.562 19.016 -26.922 1 34.12 151 PRO A N 1
ATOM 1123 C CA . PRO A 1 151 ? 70.938 19.391 -27.312 1 34.12 151 PRO A CA 1
ATOM 1124 C C . PRO A 1 151 ? 71.812 19.797 -26.125 1 34.12 151 PRO A C 1
ATOM 1126 O O . PRO A 1 151 ? 71.312 20.266 -25.109 1 34.12 151 PRO A O 1
ATOM 1129 N N . PRO A 1 152 ? 72.938 19.141 -25.938 1 36.28 152 PRO A N 1
ATOM 1130 C CA . PRO A 1 152 ? 73.875 19.312 -24.844 1 36.28 152 PRO A CA 1
ATOM 1131 C C . PRO A 1 152 ? 74.188 20.781 -24.562 1 36.28 152 PRO A C 1
ATOM 1133 O O . PRO A 1 152 ? 74.375 21.562 -25.5 1 36.28 152 PRO A O 1
ATOM 1136 N N . PRO A 1 153 ? 73.375 21.391 -23.625 1 36.38 153 PRO A N 1
ATOM 1137 C CA . PRO A 1 153 ? 73.625 22.812 -23.516 1 36.38 153 PRO A CA 1
ATOM 1138 C C . PRO A 1 153 ? 75.125 23.141 -23.594 1 36.38 153 PRO A C 1
ATOM 1140 O O . PRO A 1 153 ? 75.938 22.281 -23.266 1 36.38 153 PRO A O 1
ATOM 1143 N N . PRO A 1 154 ? 75.25 24.234 -24.172 1 33.38 154 PRO A N 1
ATOM 1144 C CA . PRO A 1 154 ? 76.562 24.719 -24.656 1 33.38 154 PRO A CA 1
ATOM 1145 C C . PRO A 1 154 ? 77.625 24.734 -23.578 1 33.38 154 PRO A C 1
ATOM 1147 O O . PRO A 1 154 ? 77.312 24.609 -22.391 1 33.38 154 PRO A O 1
ATOM 1150 N N . PRO A 1 155 ? 78.562 25.344 -23.969 1 34.66 155 PRO A N 1
ATOM 1151 C CA . PRO A 1 155 ? 80 25.344 -23.828 1 34.66 155 PRO A CA 1
ATOM 1152 C C . PRO A 1 155 ? 80.5 25.969 -22.516 1 34.66 155 PRO A C 1
ATOM 1154 O O . PRO A 1 155 ? 81.562 25.578 -21.984 1 34.66 155 PRO A O 1
ATOM 1157 N N . PRO A 1 156 ? 79.562 26.672 -21.641 1 30.66 156 PRO A N 1
ATOM 1158 C CA . PRO A 1 156 ? 80.312 27.938 -21.547 1 30.66 156 PRO A CA 1
ATOM 1159 C C . PRO A 1 156 ? 81.625 27.797 -20.75 1 30.66 156 PRO A C 1
ATOM 1161 O O . PRO A 1 156 ? 81.812 26.844 -20 1 30.66 156 PRO A O 1
ATOM 1164 N N . SER A 1 157 ? 82.25 28.984 -20.516 1 28.91 157 SER A N 1
ATOM 1165 C CA . SER A 1 157 ? 83.562 29.703 -20.5 1 28.91 157 SER A CA 1
ATOM 1166 C C . SER A 1 157 ? 84.25 29.516 -19.156 1 28.91 157 SER A C 1
ATOM 1168 O O . SER A 1 157 ? 83.625 29.344 -18.125 1 28.91 157 SER A O 1
ATOM 1170 N N . SER A 1 158 ? 85.562 29.094 -19.297 1 27.66 158 SER A N 1
ATOM 1171 C CA . SER A 1 158 ? 86.688 28.844 -18.469 1 27.66 158 SER A CA 1
ATOM 1172 C C . SER A 1 158 ? 86.938 29.969 -17.469 1 27.66 158 SER A C 1
ATOM 1174 O O . SER A 1 158 ? 88 30.016 -16.812 1 27.66 158 SER A O 1
ATOM 1176 N N . GLN A 1 159 ? 85.812 30.594 -17.047 1 23.53 159 GLN A N 1
ATOM 1177 C CA . GLN A 1 159 ? 86.375 31.844 -16.578 1 23.53 159 GLN A CA 1
ATOM 1178 C C . GLN A 1 159 ? 87.625 31.578 -15.68 1 23.53 159 GLN A C 1
ATOM 1180 O O . GLN A 1 159 ? 87.75 30.484 -15.125 1 23.53 159 GLN A O 1
ATOM 1185 N N . GLY A 1 160 ? 88 32.625 -15.078 1 23.84 160 GLY A N 1
ATOM 1186 C CA . GLY A 1 160 ? 89.188 33.438 -14.797 1 23.84 160 GLY A CA 1
ATOM 1187 C C . GLY A 1 160 ? 90.062 32.844 -13.727 1 23.84 160 GLY A C 1
ATOM 1188 O O . GLY A 1 160 ? 89.688 31.938 -12.984 1 23.84 160 GLY A O 1
ATOM 1189 N N . ARG A 1 161 ? 91.25 33.469 -13.531 1 21.11 161 ARG A N 1
ATOM 1190 C CA . ARG A 1 161 ? 92.688 33.562 -13.281 1 21.11 161 ARG A CA 1
ATOM 1191 C C . ARG A 1 161 ? 93 33.25 -11.828 1 21.11 161 ARG A C 1
ATOM 1193 O O . ARG A 1 161 ? 93.938 32.5 -11.547 1 21.11 161 ARG A O 1
ATOM 1200 N N . ALA A 1 162 ? 92.438 34.125 -10.812 1 27.39 162 ALA A N 1
ATOM 1201 C CA . ALA A 1 162 ? 93.625 34.688 -10.164 1 27.39 162 ALA A CA 1
ATOM 1202 C C . ALA A 1 162 ? 94.375 33.625 -9.367 1 27.39 162 ALA A C 1
ATOM 1204 O O . ALA A 1 162 ? 93.75 32.594 -8.977 1 27.39 162 ALA A O 1
ATOM 1205 N N . ARG A 1 163 ? 94.875 34.188 -8.25 1 26.02 163 ARG A N 1
ATOM 1206 C CA . ARG A 1 163 ? 96.25 34.406 -7.773 1 26.02 163 ARG A CA 1
ATOM 1207 C C . ARG A 1 163 ? 96.812 33.219 -7.02 1 26.02 163 ARG A C 1
ATOM 1209 O O . ARG A 1 163 ? 96 32.375 -6.562 1 26.02 163 ARG A O 1
ATOM 1216 N N . PRO A 1 164 ? 98.125 33.375 -6.387 1 31.02 164 PRO A N 1
ATOM 1217 C CA . PRO A 1 164 ? 99.375 33.25 -5.73 1 31.02 164 PRO A CA 1
ATOM 1218 C C . PRO A 1 164 ? 99.312 32.844 -4.266 1 31.02 164 PRO A C 1
ATOM 1220 O O . PRO A 1 164 ? 98.25 33.031 -3.648 1 31.02 164 PRO A O 1
ATOM 1223 N N . ARG A 1 165 ? 100.5 32.938 -3.15 1 27.44 165 ARG A N 1
ATOM 1224 C CA . ARG A 1 165 ? 101 32.312 -1.924 1 27.44 165 ARG A CA 1
ATOM 1225 C C . ARG A 1 165 ? 100.125 32.625 -0.743 1 27.44 165 ARG A C 1
ATOM 1227 O O . ARG A 1 165 ? 99.625 33.75 -0.619 1 27.44 165 ARG A O 1
ATOM 1234 N N . MET B 1 1 ? 18.5 15.75 -33.625 1 24.98 1 MET B N 1
ATOM 1235 C CA . MET B 1 1 ? 17.172 15.164 -33.469 1 24.98 1 MET B CA 1
ATOM 1236 C C . MET B 1 1 ? 17.031 14.469 -32.094 1 24.98 1 MET B C 1
ATOM 1238 O O . MET B 1 1 ? 17.781 13.531 -31.812 1 24.98 1 MET B O 1
ATOM 1242 N N . GLY B 1 2 ? 16.797 15.273 -31.016 1 31.64 2 GLY B N 1
ATOM 1243 C CA . GLY B 1 2 ? 16.766 14.953 -29.609 1 31.64 2 GLY B CA 1
ATOM 1244 C C . GLY B 1 2 ? 15.703 13.93 -29.25 1 31.64 2 GLY B C 1
ATOM 1245 O O . GLY B 1 2 ? 14.547 14.055 -29.656 1 31.64 2 GLY B O 1
ATOM 1246 N N . SER B 1 3 ? 16.094 12.625 -29.188 1 34.59 3 SER B N 1
ATOM 1247 C CA . SER B 1 3 ? 15.148 11.562 -28.828 1 34.59 3 SER B CA 1
ATOM 1248 C C . SER B 1 3 ? 14.352 11.914 -27.578 1 34.59 3 SER B C 1
ATOM 1250 O O . SER B 1 3 ? 14.914 12.391 -26.594 1 34.59 3 SER B O 1
ATOM 1252 N N . PRO B 1 4 ? 13.047 12.188 -27.688 1 29.91 4 PRO B N 1
ATOM 1253 C CA . PRO B 1 4 ? 12.18 12.516 -26.547 1 29.91 4 PRO B CA 1
ATOM 1254 C C . PRO B 1 4 ? 12.32 11.531 -25.391 1 29.91 4 PRO B C 1
ATOM 1256 O O . PRO B 1 4 ? 12.516 10.328 -25.609 1 29.91 4 PRO B O 1
ATOM 1259 N N . HIS B 1 5 ? 13.125 11.828 -24.359 1 33.41 5 HIS B N 1
ATOM 1260 C CA . HIS B 1 5 ? 13.18 11.016 -23.156 1 33.41 5 HIS 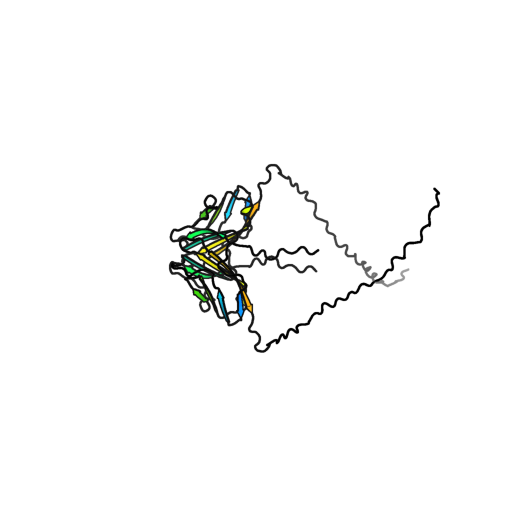B CA 1
ATOM 1261 C C . HIS B 1 5 ? 11.773 10.672 -22.656 1 33.41 5 HIS B C 1
ATOM 1263 O O . HIS B 1 5 ? 10.898 11.539 -22.609 1 33.41 5 HIS B O 1
ATOM 1269 N N . PRO B 1 6 ? 11.258 9.477 -22.984 1 32.19 6 PRO B N 1
ATOM 1270 C CA . PRO B 1 6 ? 9.922 9.203 -22.453 1 32.19 6 PRO B CA 1
ATOM 1271 C C . PRO B 1 6 ? 9.758 9.648 -21 1 32.19 6 PRO B C 1
ATOM 1273 O O . PRO B 1 6 ? 10.734 9.672 -20.234 1 32.19 6 PRO B O 1
ATOM 1276 N N . GLY B 1 7 ? 9.109 10.797 -20.688 1 30.38 7 GLY B N 1
ATOM 1277 C CA . GLY B 1 7 ? 8.711 11.328 -19.391 1 30.38 7 GLY B CA 1
ATOM 1278 C C . GLY B 1 7 ? 8.445 10.242 -18.375 1 30.38 7 GLY B C 1
ATOM 1279 O O . GLY B 1 7 ? 8.383 9.055 -18.703 1 30.38 7 GLY B O 1
ATOM 1280 N N . PRO B 1 8 ? 8.734 10.477 -17.062 1 35.91 8 PRO B N 1
ATOM 1281 C CA . PRO B 1 8 ? 8.406 9.531 -16 1 35.91 8 PRO B CA 1
ATOM 1282 C C . PRO B 1 8 ? 7.078 8.812 -16.234 1 35.91 8 PRO B C 1
ATOM 1284 O O . PRO B 1 8 ? 6.098 9.445 -16.641 1 35.91 8 PRO B O 1
ATOM 1287 N N . HIS B 1 9 ? 7.129 7.754 -17 1 32.56 9 HIS B N 1
ATOM 1288 C CA . HIS B 1 9 ? 5.922 6.957 -17.172 1 32.56 9 HIS B CA 1
ATOM 1289 C C . HIS B 1 9 ? 5.082 6.926 -15.906 1 32.56 9 HIS B C 1
ATOM 1291 O O . HIS B 1 9 ? 5.52 6.395 -14.883 1 32.56 9 HIS B O 1
ATOM 1297 N N . ARG B 1 10 ? 4.414 8.047 -15.508 1 36.59 10 ARG B N 1
ATOM 1298 C CA . ARG B 1 10 ? 3.303 7.934 -14.57 1 36.59 10 ARG B CA 1
ATOM 1299 C C . ARG B 1 10 ? 2.555 6.621 -14.766 1 36.59 10 ARG B C 1
ATOM 1301 O O . ARG B 1 10 ? 1.946 6.395 -15.812 1 36.59 10 ARG B O 1
ATOM 1308 N N . MET B 1 11 ? 3.197 5.559 -14.43 1 35.66 11 MET B N 1
ATOM 1309 C CA . MET B 1 11 ? 2.451 4.312 -14.555 1 35.66 11 MET B CA 1
ATOM 1310 C C . MET B 1 11 ? 0.956 4.547 -14.367 1 35.66 11 MET B C 1
ATOM 1312 O O . MET B 1 11 ? 0.549 5.262 -13.445 1 35.66 11 MET B O 1
ATOM 1316 N N . CYS B 1 12 ? 0.189 4.754 -15.438 1 42.03 12 CYS B N 1
ATOM 1317 C CA . CYS B 1 12 ? -1.268 4.68 -15.453 1 42.03 12 CYS B CA 1
ATOM 1318 C C . CYS B 1 12 ? -1.774 3.631 -14.477 1 42.03 12 CYS B C 1
ATOM 1320 O O . CYS B 1 12 ? -1.854 2.447 -14.812 1 42.03 12 CYS B O 1
ATOM 1322 N N . VAL B 1 13 ? -1.111 3.482 -13.273 1 46.59 13 VAL B N 1
ATOM 1323 C CA . VAL B 1 13 ? -1.543 2.463 -12.328 1 46.59 13 VAL B CA 1
ATOM 1324 C C . VAL B 1 13 ? -3.055 2.551 -12.125 1 46.59 13 VAL B C 1
ATOM 1326 O O . VAL B 1 13 ? -3.66 3.598 -12.367 1 46.59 13 VAL B O 1
ATOM 1329 N N . GLY B 1 14 ? -3.727 1.476 -11.828 1 56.5 14 GLY B N 1
ATOM 1330 C CA . GLY B 1 14 ? -5.07 1.413 -11.281 1 56.5 14 GLY B CA 1
ATOM 1331 C C . GLY B 1 14 ? -5.453 2.654 -10.492 1 56.5 14 GLY B C 1
ATOM 1332 O O . GLY B 1 14 ? -4.594 3.473 -10.164 1 56.5 14 GLY B O 1
ATOM 1333 N N . GLY B 1 15 ? -6.762 3.08 -10.617 1 70.56 15 GLY B N 1
ATOM 1334 C CA . GLY B 1 15 ? -7.324 4.316 -10.102 1 70.56 15 GLY B CA 1
ATOM 1335 C C . GLY B 1 15 ? -6.832 4.668 -8.711 1 70.56 15 GLY B C 1
ATOM 1336 O O . GLY B 1 15 ? -6.984 3.877 -7.777 1 70.56 15 GLY B O 1
ATOM 1337 N N . SER B 1 16 ? -5.887 5.613 -8.672 1 89.06 16 SER B N 1
ATOM 1338 C CA . SER B 1 16 ? -5.461 6.191 -7.398 1 89.06 16 SER B CA 1
ATOM 1339 C C . SER B 1 16 ? -6.633 6.82 -6.656 1 89.06 16 SER B C 1
ATOM 1341 O O . SER B 1 16 ? -7.492 7.461 -7.27 1 89.06 16 SER B O 1
ATOM 1343 N N . ILE B 1 17 ? -6.699 6.52 -5.426 1 97.19 17 ILE B N 1
ATOM 1344 C CA . ILE B 1 17 ? -7.785 7.086 -4.637 1 97.19 17 ILE B CA 1
ATOM 1345 C C . ILE B 1 17 ? -7.414 8.492 -4.18 1 97.19 17 ILE B C 1
ATOM 1347 O O . ILE B 1 17 ? -8.109 9.094 -3.355 1 97.19 17 ILE B O 1
ATOM 1351 N N . LEU B 1 18 ? -6.277 8.984 -4.559 1 97.19 18 LEU B N 1
ATOM 1352 C CA . LEU B 1 18 ? -5.898 10.375 -4.371 1 97.19 18 LEU B CA 1
ATOM 1353 C C . LEU B 1 18 ? -5.957 11.141 -5.691 1 97.19 18 LEU B C 1
ATOM 1355 O O . LEU B 1 18 ? -5.719 10.562 -6.758 1 97.19 18 LEU B O 1
ATOM 1359 N N . PRO B 1 19 ? -6.375 12.414 -5.645 1 95.06 19 PRO B N 1
ATOM 1360 C CA . PRO B 1 19 ? -6.332 13.203 -6.879 1 95.06 19 PRO B CA 1
ATOM 1361 C C . PRO B 1 19 ? -4.918 13.344 -7.438 1 95.06 19 PRO B C 1
ATOM 1363 O O . PRO B 1 19 ? -3.945 12.977 -6.77 1 95.06 19 PRO B O 1
ATOM 1366 N N . ALA B 1 20 ? -4.816 13.883 -8.672 1 91.88 20 ALA B N 1
ATOM 1367 C CA . ALA B 1 20 ? -3.502 14.133 -9.258 1 91.88 20 ALA B CA 1
ATOM 1368 C C . ALA B 1 20 ? -2.754 15.219 -8.492 1 91.88 20 ALA B C 1
ATOM 1370 O O . ALA B 1 20 ? -3.355 16.203 -8.055 1 91.88 20 ALA B O 1
ATOM 1371 N N . GLY B 1 21 ? -1.478 15.07 -8.344 1 90.81 21 GLY B N 1
ATOM 1372 C CA . GLY B 1 21 ? -0.63 16 -7.625 1 90.81 21 GLY B CA 1
ATOM 1373 C C . GLY B 1 21 ? 0.134 16.953 -8.539 1 90.81 21 GLY B C 1
ATOM 1374 O O . GLY B 1 21 ? -0.182 17.062 -9.727 1 90.81 21 GLY B O 1
ATOM 1375 N N . PRO B 1 22 ? 1.008 17.547 -7.891 1 96.81 22 PRO B N 1
ATOM 1376 C CA . PRO B 1 22 ? 1.452 17.484 -6.496 1 96.81 22 PRO B CA 1
ATOM 1377 C C . PRO B 1 22 ? 0.572 18.328 -5.566 1 96.81 22 PRO B C 1
ATOM 1379 O O . PRO B 1 22 ? -0.228 19.141 -6.031 1 96.81 22 PRO B O 1
ATOM 1382 N N . LEU B 1 23 ? 0.611 17.984 -4.258 1 98.12 23 LEU B N 1
ATOM 1383 C CA . LEU B 1 23 ? 0.115 18.812 -3.168 1 98.12 23 LEU B CA 1
ATOM 1384 C C . LEU B 1 23 ? 1.201 19.766 -2.672 1 98.12 23 LEU B C 1
ATOM 1386 O O . LEU B 1 23 ? 2.377 19.391 -2.619 1 98.12 23 LEU B O 1
ATOM 1390 N N . SER B 1 24 ? 0.866 20.984 -2.375 1 97.75 24 SER B N 1
ATOM 1391 C CA . SER B 1 24 ? 1.866 21.938 -1.916 1 97.75 24 SER B CA 1
ATOM 1392 C C . SER B 1 24 ? 1.459 22.578 -0.589 1 97.75 24 SER B C 1
ATOM 1394 O O . SER B 1 24 ? 0.273 22.797 -0.337 1 97.75 24 SER B O 1
AT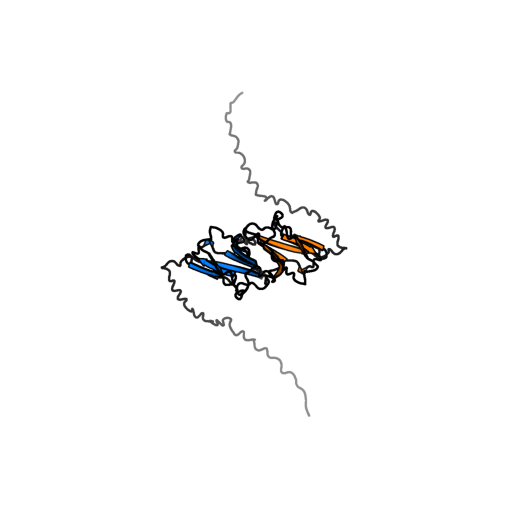OM 1396 N N . GLY B 1 25 ? 2.455 22.797 0.302 1 97.69 25 GLY B N 1
ATOM 1397 C CA . GLY B 1 25 ? 2.264 23.484 1.573 1 97.69 25 GLY B CA 1
ATOM 1398 C C . GLY B 1 25 ? 3.475 24.281 2.01 1 97.69 25 GLY B C 1
ATOM 1399 O O . GLY B 1 25 ? 4.59 24.047 1.537 1 97.69 25 GLY B O 1
ATOM 1400 N N . ALA B 1 26 ? 3.213 25.281 2.879 1 96.88 26 ALA B N 1
ATOM 1401 C CA . ALA B 1 26 ? 4.293 26.094 3.447 1 96.88 26 ALA B CA 1
ATOM 1402 C C . ALA B 1 26 ? 4.754 25.516 4.785 1 96.88 26 ALA B C 1
ATOM 1404 O O . ALA B 1 26 ? 3.938 25.047 5.582 1 96.88 26 ALA B O 1
ATOM 1405 N N . ALA B 1 27 ? 6.145 25.672 4.977 1 97.38 27 ALA B N 1
ATOM 1406 C CA . ALA B 1 27 ? 6.648 25.312 6.297 1 97.38 27 ALA B CA 1
ATOM 1407 C C . ALA B 1 27 ? 5.871 26.016 7.402 1 97.38 27 ALA B C 1
ATOM 1409 O O . ALA B 1 27 ? 5.559 27.203 7.281 1 97.38 27 ALA B O 1
ATOM 1410 N N . GLY B 1 28 ? 5.602 25.297 8.461 1 96.69 28 GLY B N 1
ATOM 1411 C CA . GLY B 1 28 ? 4.828 25.844 9.57 1 96.69 28 GLY B CA 1
ATOM 1412 C C . GLY B 1 28 ? 3.33 25.719 9.367 1 96.69 28 GLY B C 1
ATOM 1413 O O . GLY B 1 28 ? 2.557 25.875 10.312 1 96.69 28 GLY B O 1
ATOM 1414 N N . GLY B 1 29 ? 2.896 25.469 8.133 1 97.31 29 GLY B N 1
ATOM 1415 C CA . GLY B 1 29 ? 1.485 25.328 7.805 1 97.31 29 GLY B CA 1
ATOM 1416 C C . GLY B 1 29 ? 0.996 23.891 7.879 1 97.31 29 GLY B C 1
ATOM 1417 O O . GLY B 1 29 ? 1.544 23.078 8.625 1 97.31 29 GLY B O 1
ATOM 1418 N N . ALA B 1 30 ? -0.163 23.625 7.156 1 98.44 30 ALA B N 1
ATOM 1419 C CA . ALA B 1 30 ? -0.791 22.312 7.148 1 98.44 30 ALA B CA 1
ATOM 1420 C C . ALA B 1 30 ? -1.288 21.938 5.754 1 98.44 30 ALA B C 1
ATOM 1422 O O . ALA B 1 30 ? -1.506 22.812 4.914 1 98.44 30 ALA B O 1
ATOM 1423 N N . VAL B 1 31 ? -1.367 20.672 5.527 1 98.75 31 VAL B N 1
ATOM 1424 C CA . VAL B 1 31 ? -1.994 20.188 4.301 1 98.75 31 VAL B CA 1
ATOM 1425 C C . VAL B 1 31 ? -3.012 19.109 4.637 1 98.75 31 VAL B C 1
ATOM 1427 O O . VAL B 1 31 ? -2.949 18.5 5.711 1 98.75 31 VAL B O 1
ATOM 1430 N N . LEU B 1 32 ? -3.961 18.953 3.75 1 98.81 32 LEU B N 1
ATOM 1431 C CA . LEU B 1 32 ? -4.934 17.859 3.814 1 98.81 32 LEU B CA 1
ATOM 1432 C C . LEU B 1 32 ? -4.816 16.953 2.598 1 98.81 32 LEU B C 1
ATOM 1434 O O . LEU B 1 32 ? -5.02 17.391 1.464 1 98.81 32 LEU B O 1
ATOM 1438 N N . PHE B 1 33 ? -4.414 15.766 2.832 1 98.69 33 PHE B N 1
ATOM 1439 C CA . PHE B 1 33 ? -4.547 14.734 1.814 1 98.69 33 PHE B CA 1
ATOM 1440 C C . PHE B 1 33 ? -5.98 14.219 1.75 1 98.69 33 PHE B C 1
ATOM 1442 O O . PHE B 1 33 ? -6.406 13.445 2.609 1 98.69 33 PHE B O 1
ATOM 1449 N N . SER B 1 34 ? -6.707 14.586 0.732 1 98.38 34 SER B N 1
ATOM 1450 C CA . SER B 1 34 ? -8.102 14.172 0.602 1 98.38 34 SER B CA 1
ATOM 1451 C C . SER B 1 34 ? -8.242 13 -0.365 1 98.38 34 SER B C 1
ATOM 1453 O O . SER B 1 34 ? -7.844 13.094 -1.527 1 98.38 34 SER B O 1
ATOM 1455 N N . THR B 1 35 ? -8.781 11.938 0.157 1 98.44 35 THR B N 1
ATOM 1456 C CA . THR B 1 35 ? -9.086 10.844 -0.763 1 98.44 35 THR B CA 1
ATOM 1457 C C . THR B 1 35 ? -10.32 11.164 -1.595 1 98.44 35 THR B C 1
ATOM 1459 O O . THR B 1 35 ? -11.07 12.094 -1.273 1 98.44 35 THR B O 1
ATOM 1462 N N . THR B 1 36 ? -10.469 10.445 -2.689 1 97.31 36 THR B N 1
ATOM 1463 C CA . THR B 1 36 ? -11.625 10.617 -3.564 1 97.31 36 THR B CA 1
ATOM 1464 C C . THR B 1 36 ? -12.766 9.688 -3.152 1 97.31 36 THR B C 1
ATOM 1466 O O . THR B 1 36 ? -13.758 9.57 -3.865 1 97.31 36 THR B O 1
ATOM 1469 N N . LEU B 1 37 ? -12.695 9.078 -2.029 1 96.94 37 LEU B N 1
ATOM 1470 C CA . LEU B 1 37 ? -13.688 8.102 -1.587 1 96.94 37 LEU B CA 1
ATOM 1471 C C . LEU B 1 37 ? -14.859 8.789 -0.903 1 96.94 37 LEU B C 1
ATOM 1473 O O . LEU B 1 37 ? -14.68 9.766 -0.175 1 96.94 37 LEU B O 1
ATOM 1477 N N . GLU B 1 38 ? -16.016 8.234 -1.183 1 96.62 38 GLU B N 1
ATOM 1478 C CA . GLU B 1 38 ? -17.141 8.602 -0.333 1 96.62 38 GLU B CA 1
ATOM 1479 C C . GLU B 1 38 ? -16.984 8.023 1.07 1 96.62 38 GLU B C 1
ATOM 1481 O O . GLU B 1 38 ? -16.391 6.961 1.248 1 96.62 38 GLU B O 1
ATOM 1486 N N . PRO B 1 39 ? -17.578 8.773 2.047 1 96.81 39 PRO B N 1
ATOM 1487 C CA . PRO B 1 39 ? -17.5 8.227 3.402 1 96.81 39 PRO B CA 1
ATOM 1488 C C . PRO B 1 39 ? -18.094 6.82 3.508 1 96.81 39 PRO B C 1
ATOM 1490 O O . PRO B 1 39 ? -19.188 6.566 2.996 1 96.81 39 PRO B O 1
ATOM 1493 N N . SER B 1 40 ? -17.297 5.977 4.156 1 95.62 40 SER B N 1
ATOM 1494 C CA . SER B 1 40 ? -17.75 4.602 4.316 1 95.62 40 SER B CA 1
ATOM 1495 C C . SER B 1 40 ? -18.797 4.492 5.418 1 95.62 40 SER B C 1
ATOM 1497 O O . SER B 1 40 ? -18.672 5.133 6.465 1 95.62 40 SER B O 1
ATOM 1499 N N . THR B 1 41 ? -19.766 3.682 5.238 1 94.19 41 THR B N 1
ATOM 1500 C CA . THR B 1 41 ? -20.781 3.434 6.262 1 94.19 41 THR B CA 1
ATOM 1501 C C . THR B 1 41 ? -20.297 2.365 7.242 1 94.19 41 THR B C 1
ATOM 1503 O O . THR B 1 41 ? -20.828 2.256 8.352 1 94.19 41 THR B O 1
ATOM 1506 N N . ARG B 1 42 ? -19.391 1.492 6.805 1 95.12 42 ARG B N 1
ATOM 1507 C CA . ARG B 1 42 ? -18.766 0.488 7.66 1 95.12 42 ARG B CA 1
ATOM 1508 C C . ARG B 1 42 ? -17.297 0.809 7.895 1 95.12 42 ARG B C 1
ATOM 1510 O O . ARG B 1 42 ? -16.641 1.412 7.039 1 95.12 42 ARG B O 1
ATOM 1517 N N . PRO B 1 43 ? -16.828 0.393 9.055 1 96.38 43 PRO B N 1
ATOM 1518 C CA . PRO B 1 43 ? -15.406 0.635 9.289 1 96.38 43 PRO B CA 1
ATOM 1519 C C . PRO B 1 43 ? -14.508 -0.079 8.281 1 96.38 43 PRO B C 1
ATOM 1521 O O . PRO B 1 43 ? -14.82 -1.193 7.855 1 96.38 43 PRO B O 1
ATOM 1524 N N . PHE B 1 44 ? -13.477 0.576 7.91 1 98.38 44 PHE B N 1
ATOM 1525 C CA . PHE B 1 44 ? -12.445 -0.113 7.148 1 98.38 44 PHE B CA 1
ATOM 1526 C C . PHE B 1 44 ? -11.805 -1.217 7.98 1 98.38 44 PHE B C 1
ATOM 1528 O O . PHE B 1 44 ? -11.625 -1.065 9.188 1 98.38 44 PHE B O 1
ATOM 1535 N N . ILE B 1 45 ? -11.43 -2.262 7.289 1 98.38 45 ILE B N 1
ATOM 1536 C CA . ILE B 1 45 ? -10.672 -3.314 7.957 1 98.38 45 ILE B CA 1
ATOM 1537 C C . ILE B 1 45 ? -9.305 -2.779 8.367 1 98.38 45 ILE B C 1
ATOM 1539 O O . ILE B 1 45 ? -8.836 -3.051 9.477 1 98.38 45 ILE B O 1
ATOM 1543 N N . SER B 1 46 ? -8.633 -2.059 7.504 1 98.56 46 SER B N 1
ATOM 1544 C CA . SER B 1 46 ? -7.352 -1.431 7.805 1 98.56 46 SER B CA 1
ATOM 1545 C C . SER B 1 46 ? -7.137 -0.176 6.965 1 98.56 46 SER B C 1
ATOM 1547 O O . SER B 1 46 ? -7.773 -0.006 5.922 1 98.56 46 SER B O 1
ATOM 1549 N N . LEU B 1 47 ? -6.336 0.692 7.445 1 98.62 47 LEU B N 1
ATOM 1550 C CA . LEU B 1 47 ? -5.953 1.956 6.824 1 98.62 47 LEU B CA 1
ATOM 1551 C C . LEU B 1 47 ? -4.551 2.371 7.258 1 98.62 47 LEU B C 1
ATOM 1553 O O . LEU B 1 47 ? -4.242 2.371 8.453 1 98.62 47 LEU B O 1
ATOM 1557 N N . GLY B 1 48 ? -3.664 2.645 6.285 1 98.5 48 GLY B N 1
ATOM 1558 C CA . GLY B 1 48 ? -2.307 3.053 6.617 1 98.5 48 GLY B CA 1
ATOM 1559 C C . GLY B 1 48 ? -1.773 4.141 5.703 1 98.5 48 GLY B C 1
ATOM 1560 O O . GLY B 1 48 ? -2.082 4.164 4.512 1 98.5 48 GLY B O 1
ATOM 1561 N N . TRP B 1 49 ? -1.012 5.004 6.238 1 98.38 49 TRP B N 1
ATOM 1562 C CA . TRP B 1 49 ? -0.269 6.016 5.496 1 98.38 49 TRP B CA 1
ATOM 1563 C C . TRP B 1 49 ? 1.234 5.824 5.664 1 98.38 49 TRP B C 1
ATOM 1565 O O . TRP B 1 49 ? 1.71 5.535 6.766 1 98.38 49 TRP B O 1
ATOM 1575 N N . SER B 1 50 ? 1.958 5.984 4.547 1 97.31 50 SER B N 1
ATOM 1576 C CA . SER B 1 50 ? 3.416 5.898 4.547 1 97.31 50 SER B CA 1
ATOM 1577 C C . SER B 1 50 ? 4.043 7.117 3.879 1 97.31 50 SER B C 1
ATOM 1579 O O . SER B 1 50 ? 3.451 7.707 2.975 1 97.31 50 SER B O 1
ATOM 1581 N N . PHE B 1 51 ? 5.133 7.469 4.355 1 97.56 51 PHE B N 1
ATOM 1582 C CA . PHE B 1 51 ? 5.98 8.516 3.801 1 97.56 51 PHE B CA 1
ATOM 1583 C C . PHE B 1 51 ? 7.312 7.945 3.338 1 97.56 51 PHE B C 1
ATOM 1585 O O . PHE B 1 51 ? 8.078 7.414 4.141 1 97.56 51 PHE B O 1
ATOM 1592 N N . ARG B 1 52 ? 7.566 8.102 2.062 1 94.5 52 ARG B N 1
ATOM 1593 C CA . ARG B 1 52 ? 8.789 7.566 1.466 1 94.5 52 ARG B CA 1
ATOM 1594 C C . ARG B 1 52 ? 9 6.113 1.866 1 94.5 52 ARG B C 1
ATOM 1596 O O . ARG B 1 52 ? 10.102 5.734 2.281 1 94.5 52 ARG B O 1
ATOM 1603 N N . GLY B 1 53 ? 7.914 5.426 1.858 1 91.56 53 GLY B N 1
ATOM 1604 C CA . GLY B 1 53 ? 7.988 3.988 2.072 1 91.56 53 GLY B CA 1
ATOM 1605 C C . GLY B 1 53 ? 7.891 3.598 3.535 1 91.56 53 GLY B C 1
ATOM 1606 O O . GLY B 1 53 ? 7.766 2.414 3.859 1 91.56 53 GLY B O 1
ATOM 1607 N N . ARG B 1 54 ? 7.969 4.492 4.43 1 94.88 54 ARG B N 1
ATOM 1608 C CA . ARG B 1 54 ? 7.887 4.203 5.855 1 94.88 54 ARG B CA 1
ATOM 1609 C C . ARG B 1 54 ? 6.496 4.516 6.398 1 94.88 54 ARG B C 1
ATOM 1611 O O . ARG B 1 54 ? 6.039 5.656 6.324 1 94.88 54 ARG B O 1
ATOM 1618 N N . ASN B 1 55 ? 5.918 3.51 6.973 1 97.75 55 ASN B N 1
ATOM 1619 C CA . ASN B 1 55 ? 4.586 3.693 7.543 1 97.75 55 ASN B CA 1
ATOM 1620 C C . ASN B 1 55 ? 4.637 4.543 8.812 1 97.75 55 ASN B C 1
ATOM 1622 O O . ASN B 1 55 ? 5.469 4.305 9.688 1 97.75 55 ASN B O 1
ATOM 1626 N N . PHE B 1 56 ? 3.729 5.543 8.891 1 98.06 56 PHE B N 1
ATOM 1627 C CA . PHE B 1 56 ? 3.791 6.375 10.086 1 98.06 56 PHE B CA 1
ATOM 1628 C C . PHE B 1 56 ? 2.453 6.379 10.812 1 98.06 56 PHE B C 1
ATOM 1630 O O . PHE B 1 56 ? 2.357 6.852 11.953 1 98.06 56 PHE B O 1
ATOM 1637 N N . ILE B 1 57 ? 1.357 5.855 10.281 1 98.5 57 ILE B N 1
ATOM 1638 C CA . ILE B 1 57 ? 0.085 5.684 10.977 1 98.5 57 ILE B CA 1
ATOM 1639 C C . ILE B 1 57 ? -0.665 4.488 10.391 1 98.5 57 ILE B C 1
ATOM 1641 O O . ILE B 1 57 ? -0.751 4.344 9.172 1 98.5 57 ILE B O 1
ATOM 1645 N N . THR B 1 58 ? -1.123 3.602 11.227 1 98.5 58 THR B N 1
ATOM 1646 C CA . THR B 1 58 ? -1.901 2.416 10.891 1 98.5 58 THR B CA 1
ATOM 1647 C C . THR B 1 58 ? -3.139 2.307 11.773 1 98.5 58 THR B C 1
ATOM 1649 O O . THR B 1 58 ? -3.031 2.309 13 1 98.5 58 THR B O 1
ATOM 1652 N N . TYR B 1 59 ? -4.254 2.238 11.078 1 97.94 59 TYR B N 1
ATOM 1653 C CA . TYR B 1 59 ? -5.52 1.919 11.727 1 97.94 59 TYR B CA 1
ATOM 1654 C C . TYR B 1 59 ? -5.961 0.498 11.398 1 97.94 59 TYR B C 1
ATOM 1656 O O . TYR B 1 59 ? -5.828 0.051 10.258 1 97.94 59 TYR B O 1
ATOM 1664 N N . ALA B 1 60 ? -6.438 -0.219 12.406 1 97.62 60 ALA B N 1
ATOM 1665 C CA . ALA B 1 60 ? -6.988 -1.562 12.242 1 97.62 60 ALA B CA 1
ATOM 1666 C C . ALA B 1 60 ? -8.383 -1.662 12.852 1 97.62 60 ALA B C 1
ATOM 1668 O O . ALA B 1 60 ? -8.688 -0.998 13.844 1 97.62 60 ALA B O 1
ATOM 1669 N N . VAL B 1 61 ? -9.195 -2.52 12.312 1 96.94 61 VAL B N 1
ATOM 1670 C CA . VAL B 1 61 ? -10.578 -2.678 12.734 1 96.94 61 VAL B CA 1
ATOM 1671 C C . VAL B 1 61 ? -10.633 -3.18 14.172 1 96.94 61 VAL B C 1
ATOM 1673 O O . VAL B 1 61 ? -11.633 -3 14.867 1 96.94 61 VAL B O 1
ATOM 1676 N N . THR B 1 62 ? -9.617 -3.73 14.641 1 95.69 62 THR B N 1
ATOM 1677 C CA . THR B 1 62 ? -9.547 -4.25 16 1 95.69 62 THR B CA 1
ATOM 1678 C C . THR B 1 62 ? -9.422 -3.111 17.016 1 95.69 62 THR B C 1
ATOM 1680 O O . THR B 1 62 ? -9.609 -3.314 18.203 1 95.69 62 THR B O 1
ATOM 1683 N N . GLY B 1 63 ? -9.078 -1.958 16.609 1 95.31 63 GLY B N 1
ATOM 1684 C CA . GLY B 1 63 ? -8.914 -0.818 17.5 1 95.31 63 GLY B CA 1
ATOM 1685 C C . GLY B 1 63 ? -7.48 -0.631 17.969 1 95.31 63 GLY B C 1
ATOM 1686 O O . GLY B 1 63 ? -7.172 0.331 18.672 1 95.31 63 GLY B O 1
ATOM 1687 N N . ARG B 1 64 ? -6.555 -1.479 17.547 1 96.31 64 ARG B N 1
ATOM 1688 C CA . ARG B 1 64 ? -5.148 -1.361 17.922 1 96.31 64 ARG B CA 1
ATOM 1689 C C . ARG B 1 64 ? -4.379 -0.531 16.891 1 96.31 64 ARG B C 1
ATOM 1691 O O . ARG B 1 64 ? -3.576 -1.068 16.125 1 96.31 64 ARG B O 1
ATOM 1698 N N . ASP B 1 65 ? -4.59 0.749 16.969 1 96.44 65 ASP B N 1
ATOM 1699 C CA . ASP B 1 65 ? -3.941 1.702 16.062 1 96.44 65 ASP B CA 1
ATOM 1700 C C . ASP B 1 65 ? -2.484 1.927 16.469 1 96.44 65 ASP B C 1
ATOM 1702 O O . ASP B 1 65 ? -2.137 1.842 17.641 1 96.44 65 ASP B O 1
ATOM 1706 N N . VAL B 1 66 ? -1.671 2.184 15.477 1 97.94 66 VAL B N 1
ATOM 1707 C CA . VAL B 1 66 ? -0.266 2.506 15.703 1 97.94 66 VAL B CA 1
ATOM 1708 C C . VAL B 1 66 ? 0.09 3.805 14.984 1 97.94 66 VAL B C 1
ATOM 1710 O O . VAL B 1 66 ? -0.144 3.939 13.781 1 97.94 66 VAL B O 1
ATOM 1713 N N . VAL B 1 67 ? 0.587 4.754 15.758 1 97.81 67 VAL B N 1
ATOM 1714 C CA . VAL B 1 67 ? 1.051 6.02 15.195 1 97.81 67 VAL B CA 1
ATOM 1715 C C . VAL B 1 67 ? 2.51 6.25 15.578 1 97.81 67 VAL B C 1
ATOM 1717 O O . VAL B 1 67 ? 2.875 6.145 16.75 1 97.81 67 VAL B O 1
ATOM 1720 N N . ASP B 1 68 ? 3.334 6.477 14.586 1 97.62 68 ASP B N 1
ATOM 1721 C CA . ASP B 1 68 ? 4.727 6.824 14.844 1 97.62 68 ASP B CA 1
ATOM 1722 C C . ASP B 1 68 ? 4.836 8.07 15.719 1 97.62 68 ASP B C 1
ATOM 1724 O O . ASP B 1 68 ? 4.129 9.055 15.492 1 97.62 68 ASP B O 1
ATOM 1728 N N . GLU B 1 69 ? 5.691 8.109 16.641 1 97.19 69 GLU B N 1
ATOM 1729 C CA . GLU B 1 69 ? 5.824 9.18 17.625 1 97.19 69 GLU B CA 1
ATOM 1730 C C . GLU B 1 69 ? 6.09 10.523 16.953 1 97.19 69 GLU B C 1
ATOM 1732 O O . GLU B 1 69 ? 5.57 11.547 17.391 1 97.19 69 GLU B O 1
ATOM 1737 N N . ALA B 1 70 ? 6.867 10.523 15.914 1 96.31 70 ALA B N 1
ATOM 1738 C CA . ALA B 1 70 ? 7.246 11.758 15.227 1 96.31 70 ALA B CA 1
ATOM 1739 C C . ALA B 1 70 ? 6.031 12.43 14.594 1 96.31 70 ALA B C 1
ATOM 1741 O O . ALA B 1 70 ? 6.082 13.609 14.25 1 96.31 70 ALA B O 1
ATOM 1742 N N . TYR B 1 71 ? 4.961 11.711 14.477 1 97.62 71 TYR B N 1
ATOM 1743 C CA . TYR B 1 71 ? 3.791 12.219 13.766 1 97.62 71 TYR B CA 1
ATOM 1744 C C . TYR B 1 71 ? 2.604 12.375 14.703 1 97.62 71 TYR B C 1
ATOM 1746 O O . TYR B 1 71 ? 1.595 12.984 14.352 1 97.62 71 TYR B O 1
ATOM 1754 N N . ALA B 1 72 ? 2.674 11.867 15.852 1 96.94 72 ALA B N 1
ATOM 1755 C CA . ALA B 1 72 ? 1.553 11.727 16.781 1 96.94 72 ALA B CA 1
ATOM 1756 C C . ALA B 1 72 ? 0.874 13.07 17.031 1 96.94 72 ALA B C 1
ATOM 1758 O O . ALA B 1 72 ? -0.355 13.148 17.078 1 96.94 72 ALA B O 1
ATOM 1759 N N . ALA B 1 73 ? 1.588 14.102 17.109 1 97.19 73 ALA B N 1
ATOM 1760 C CA . ALA B 1 73 ? 1.023 15.406 17.438 1 97.19 73 ALA B CA 1
ATOM 1761 C C . ALA B 1 73 ? 0.639 16.172 16.172 1 97.19 73 ALA B C 1
ATOM 1763 O O . ALA B 1 73 ? -0.005 17.219 16.25 1 97.19 73 ALA B O 1
ATOM 1764 N N . ARG B 1 74 ? 0.992 15.68 15.016 1 98.06 74 ARG B N 1
ATOM 1765 C CA . ARG B 1 74 ? 0.902 16.5 13.805 1 98.06 74 ARG B CA 1
ATOM 1766 C C . ARG B 1 74 ? -0.142 15.938 12.844 1 98.06 74 ARG B C 1
ATOM 1768 O O . ARG B 1 74 ? -0.484 16.578 11.852 1 98.06 74 ARG B O 1
ATOM 1775 N N . VAL B 1 75 ? -0.679 14.719 13.133 1 98.56 75 VAL B N 1
ATOM 1776 C CA . VAL B 1 75 ? -1.539 14.094 12.133 1 98.56 75 VAL B CA 1
ATOM 1777 C C . VAL B 1 75 ? -2.943 13.906 12.703 1 98.56 75 VAL B C 1
ATOM 1779 O O . VAL B 1 75 ? -3.104 13.609 13.891 1 98.56 75 VAL B O 1
ATOM 1782 N N . THR B 1 76 ? -3.938 14.133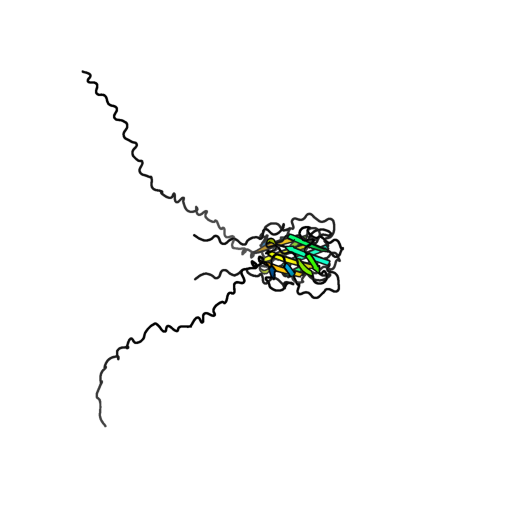 11.898 1 97.81 76 THR B N 1
ATOM 1783 C CA . THR B 1 76 ? -5.328 13.773 12.148 1 97.81 76 THR B CA 1
ATOM 1784 C C . THR B 1 76 ? -5.891 12.945 11 1 97.81 76 THR B C 1
ATOM 1786 O O . THR B 1 76 ? -5.828 13.359 9.836 1 97.81 76 THR B O 1
ATOM 1789 N N . LEU B 1 77 ? -6.41 11.789 11.367 1 98 77 LEU B N 1
ATOM 1790 C CA . LEU B 1 77 ? -6.91 10.836 10.375 1 98 77 LEU B CA 1
ATOM 1791 C C . LEU B 1 77 ? -8.438 10.781 10.406 1 98 77 LEU B C 1
ATOM 1793 O O . LEU B 1 77 ? -9.039 10.672 11.469 1 98 77 LEU B O 1
ATOM 1797 N N . ASP B 1 78 ? -9.023 10.938 9.234 1 97.94 78 ASP B N 1
ATOM 1798 C CA . ASP B 1 78 ? -10.445 10.641 9.086 1 97.94 78 ASP B CA 1
ATOM 1799 C C . ASP B 1 78 ? -10.664 9.156 8.789 1 97.94 78 ASP B C 1
ATOM 1801 O O . ASP B 1 78 ? -10.391 8.695 7.676 1 97.94 78 ASP B O 1
ATOM 1805 N N . ARG B 1 79 ? -11.219 8.398 9.594 1 97.06 79 ARG B N 1
ATOM 1806 C CA . ARG B 1 79 ? -11.32 6.945 9.492 1 97.06 79 ARG B CA 1
ATOM 1807 C C . ARG B 1 79 ? -12.445 6.535 8.547 1 97.06 79 ARG B C 1
ATOM 1809 O O . ARG B 1 79 ? -12.523 5.375 8.141 1 97.06 79 ARG B O 1
ATOM 1816 N N . THR B 1 80 ? -13.258 7.469 8.156 1 96.88 80 THR B N 1
ATOM 1817 C CA . THR B 1 80 ? -14.383 7.125 7.293 1 96.88 80 THR B CA 1
ATOM 1818 C C . THR B 1 80 ? -14.008 7.297 5.824 1 96.88 80 THR B C 1
ATOM 1820 O O . THR B 1 80 ? -14.539 6.598 4.957 1 96.88 80 THR B O 1
ATOM 1823 N N . THR B 1 81 ? -13.078 8.164 5.508 1 97.88 81 THR B N 1
ATOM 1824 C CA . THR B 1 81 ? -12.68 8.391 4.125 1 97.88 81 THR B CA 1
ATOM 1825 C C . THR B 1 81 ? -11.234 7.965 3.896 1 97.88 81 THR B C 1
ATOM 1827 O O . THR B 1 81 ? -10.82 7.734 2.758 1 97.88 81 THR B O 1
ATOM 1830 N N . GLY B 1 82 ? -10.445 7.961 4.965 1 98.44 82 GLY B N 1
ATOM 1831 C CA . GLY B 1 82 ? -9.016 7.703 4.844 1 98.44 82 GLY B CA 1
ATOM 1832 C C . GLY B 1 82 ? -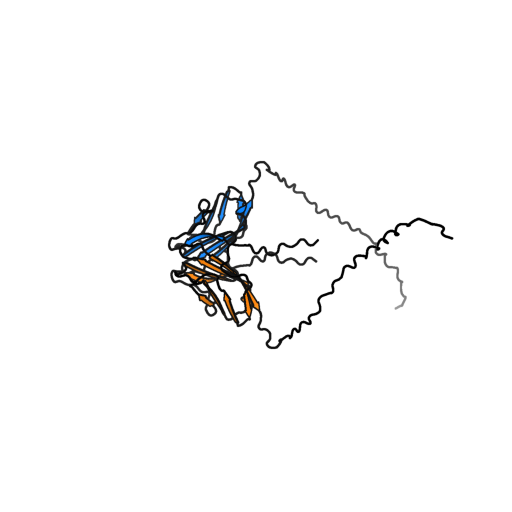8.195 8.961 4.641 1 98.44 82 GLY B C 1
ATOM 1833 O O . GLY B 1 82 ? -6.969 8.906 4.547 1 98.44 82 GLY B O 1
ATOM 1834 N N . SER B 1 83 ? -8.812 10.156 4.594 1 98.75 83 SER B N 1
ATOM 1835 C CA . SER B 1 83 ? -8.109 11.414 4.414 1 98.75 83 SER B CA 1
ATOM 1836 C C . SER B 1 83 ? -7.25 11.742 5.633 1 98.75 83 SER B C 1
ATOM 1838 O O . SER B 1 83 ? -7.543 11.297 6.746 1 98.75 83 SER B O 1
ATOM 1840 N N . LEU B 1 84 ? -6.195 12.57 5.406 1 98.81 84 LEU B N 1
ATOM 1841 C CA . LEU B 1 84 ? -5.23 12.836 6.469 1 98.81 84 LEU B CA 1
ATOM 1842 C C . LEU B 1 84 ? -4.781 14.289 6.445 1 98.81 84 LEU B C 1
ATOM 1844 O O . LEU B 1 84 ? -4.41 14.812 5.395 1 98.81 84 LEU B O 1
ATOM 1848 N N . GLN B 1 85 ? -4.883 14.891 7.594 1 98.88 85 GLN B N 1
ATOM 1849 C CA . GLN B 1 85 ? -4.293 16.219 7.758 1 98.88 85 GLN B CA 1
ATOM 1850 C C . GLN B 1 85 ? -2.916 16.125 8.406 1 98.88 85 GLN B C 1
ATOM 1852 O O . GLN B 1 85 ? -2.746 15.445 9.422 1 98.88 85 GLN B O 1
ATOM 1857 N N . LEU B 1 86 ? -1.921 16.75 7.824 1 98.88 86 LEU B N 1
ATOM 1858 C CA . LEU B 1 86 ? -0.572 16.875 8.359 1 98.88 86 LEU B CA 1
ATOM 1859 C C . LEU B 1 86 ? -0.268 18.344 8.695 1 98.88 86 LEU B C 1
ATOM 1861 O O . LEU B 1 86 ? -0.321 19.203 7.82 1 98.88 86 LEU B O 1
ATOM 1865 N N . ARG B 1 87 ? 0 18.594 9.891 1 98.56 87 ARG B N 1
ATOM 1866 C CA . ARG B 1 87 ? 0.256 19.953 10.383 1 98.56 87 ARG B CA 1
ATOM 1867 C C . ARG B 1 87 ? 1.73 20.141 10.719 1 98.56 87 ARG B C 1
ATOM 1869 O O . ARG B 1 87 ? 2.518 19.188 10.641 1 98.56 87 ARG B O 1
ATOM 1876 N N . ASP B 1 88 ? 2.051 21.422 11.031 1 97.69 88 ASP B N 1
ATOM 1877 C CA . ASP B 1 88 ? 3.408 21.797 11.422 1 97.69 88 ASP B CA 1
ATOM 1878 C C . ASP B 1 88 ? 4.43 21.25 10.422 1 97.69 88 ASP B C 1
ATOM 1880 O O . ASP B 1 88 ? 5.395 20.594 10.82 1 97.69 88 ASP B O 1
ATOM 1884 N N . LEU B 1 89 ? 4.203 21.625 9.188 1 98.19 89 LEU B N 1
ATOM 1885 C CA . LEU B 1 89 ? 5.035 21.109 8.102 1 98.19 89 LEU B CA 1
ATOM 1886 C C . LEU B 1 89 ? 6.473 21.609 8.25 1 98.19 89 LEU B C 1
ATOM 1888 O O . LEU B 1 89 ? 6.707 22.75 8.664 1 98.19 89 LEU B O 1
ATOM 1892 N N . VAL B 1 90 ? 7.398 20.734 7.961 1 97.62 90 VAL B N 1
ATOM 1893 C CA . VAL B 1 90 ? 8.805 21.078 7.805 1 97.62 90 VAL B CA 1
ATOM 1894 C C . VAL B 1 90 ? 9.273 20.719 6.398 1 97.62 90 VAL B C 1
ATOM 1896 O O . VAL B 1 90 ? 8.625 19.922 5.707 1 97.62 90 VAL B O 1
ATOM 1899 N N . LEU B 1 91 ? 10.359 21.281 5.922 1 97.75 91 LEU B N 1
ATOM 1900 C CA . LEU B 1 91 ? 10.883 21.016 4.586 1 97.75 91 LEU B CA 1
ATOM 1901 C C . LEU B 1 91 ? 11.086 19.516 4.375 1 97.75 91 LEU B C 1
ATOM 1903 O O . LEU B 1 91 ? 10.906 19.016 3.268 1 97.75 91 LEU B O 1
ATOM 1907 N N . GLY B 1 92 ? 11.414 18.812 5.453 1 97.44 92 GLY B N 1
ATOM 1908 C CA . GLY B 1 92 ? 11.688 17.391 5.406 1 97.44 92 GLY B CA 1
ATOM 1909 C C . GLY B 1 92 ? 10.453 16.547 5.133 1 97.44 92 GLY B C 1
ATOM 1910 O O . GLY B 1 92 ? 10.562 15.359 4.848 1 97.44 92 GLY B O 1
ATOM 1911 N N . ASP B 1 93 ? 9.32 17.203 5.164 1 98.19 93 ASP B N 1
ATOM 1912 C CA . ASP B 1 93 ? 8.07 16.484 4.898 1 98.19 93 ASP B CA 1
ATOM 1913 C C . ASP B 1 93 ? 7.828 16.344 3.395 1 98.19 93 ASP B C 1
ATOM 1915 O O . ASP B 1 93 ? 6.922 15.625 2.973 1 98.19 93 ASP B O 1
ATOM 1919 N N . SER B 1 94 ? 8.602 17.031 2.502 1 98.5 94 SER B N 1
ATOM 1920 C CA . SER B 1 94 ? 8.469 16.891 1.055 1 98.5 94 SER B CA 1
ATOM 1921 C C . SER B 1 94 ? 8.82 15.484 0.597 1 98.5 94 SER B C 1
ATOM 1923 O O . SER B 1 94 ? 9.852 14.938 0.989 1 98.5 94 SER B O 1
ATOM 1925 N N . GLY B 1 95 ? 7.961 14.961 -0.228 1 97.75 95 GLY B N 1
ATOM 1926 C CA . GLY B 1 95 ? 8.227 13.633 -0.753 1 97.75 95 GLY B CA 1
ATOM 1927 C C . GLY B 1 95 ? 6.961 12.859 -1.076 1 97.75 95 GLY B C 1
ATOM 1928 O O . GLY B 1 95 ? 5.887 13.445 -1.227 1 97.75 95 GLY B O 1
ATOM 1929 N N . ASP B 1 96 ? 7.062 11.602 -1.2 1 95.19 96 ASP B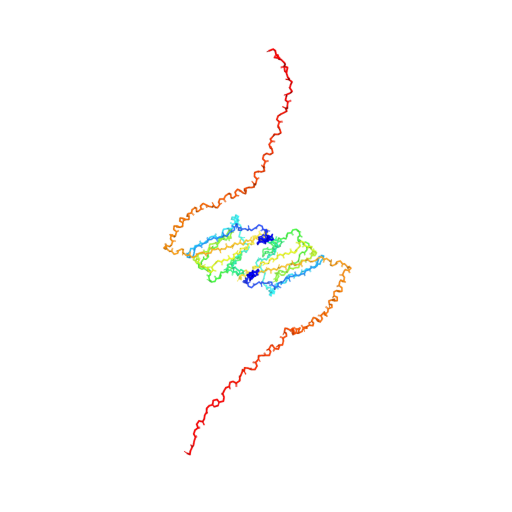 N 1
ATOM 1930 C CA . ASP B 1 96 ? 5.98 10.734 -1.647 1 95.19 96 ASP B CA 1
ATOM 1931 C C . ASP B 1 96 ? 5.207 10.164 -0.46 1 95.19 96 ASP B C 1
ATOM 1933 O O . ASP B 1 96 ? 5.801 9.57 0.448 1 95.19 96 ASP B O 1
ATOM 1937 N N . TYR B 1 97 ? 3.951 10.352 -0.513 1 96.5 97 TYR B N 1
ATOM 1938 C CA . TYR B 1 97 ? 3.039 9.766 0.462 1 96.5 97 TYR B CA 1
ATOM 1939 C C . TYR B 1 97 ? 2.164 8.695 -0.184 1 96.5 97 TYR B C 1
ATOM 1941 O O . TYR B 1 97 ? 1.749 8.836 -1.337 1 96.5 97 TYR B O 1
ATOM 1949 N N . LEU B 1 98 ? 1.893 7.633 0.546 1 95.5 98 LEU B N 1
ATOM 1950 C CA . LEU B 1 98 ? 1.067 6.527 0.073 1 95.5 98 LEU B CA 1
ATOM 1951 C C . LEU B 1 98 ? -0.004 6.172 1.099 1 95.5 98 LEU B C 1
ATOM 1953 O O . LEU B 1 98 ? 0.28 6.078 2.295 1 95.5 98 LEU B O 1
ATOM 1957 N N . VAL B 1 99 ? -1.223 6.059 0.636 1 98.06 99 VAL B N 1
ATOM 1958 C CA . VAL B 1 99 ? -2.309 5.551 1.467 1 98.06 99 VAL B CA 1
ATOM 1959 C C . VAL B 1 99 ? -2.748 4.18 0.963 1 98.06 99 VAL B C 1
ATOM 1961 O O . VAL B 1 99 ? -2.805 3.943 -0.246 1 98.06 99 VAL B O 1
ATOM 1964 N N . SER B 1 100 ? -3.004 3.252 1.835 1 97.88 100 SER B N 1
ATOM 1965 C CA . SER B 1 100 ? -3.6 1.951 1.554 1 97.88 100 SER B CA 1
ATOM 1966 C C . SER B 1 100 ? -4.793 1.682 2.465 1 97.88 100 SER B C 1
ATOM 1968 O O . SER B 1 100 ? -4.672 1.751 3.689 1 97.88 100 SER B O 1
ATOM 1970 N N . ILE B 1 101 ? -5.906 1.392 1.867 1 98.56 101 ILE B N 1
ATOM 1971 C CA . ILE B 1 101 ? -7.152 1.16 2.594 1 98.56 101 ILE B CA 1
ATOM 1972 C C . ILE B 1 101 ? -7.73 -0.2 2.209 1 98.56 101 ILE B C 1
ATOM 1974 O O . ILE B 1 101 ? -7.781 -0.547 1.027 1 98.56 101 ILE B O 1
ATOM 1978 N N . THR B 1 102 ? -8.078 -0.965 3.193 1 98.44 102 THR B N 1
ATOM 1979 C CA . THR B 1 102 ? -8.789 -2.209 2.938 1 98.44 102 THR B CA 1
ATOM 1980 C C . THR B 1 102 ? -10.227 -2.119 3.441 1 98.44 102 THR B C 1
ATOM 1982 O O . THR B 1 102 ? -10.484 -2.285 4.633 1 98.44 102 THR B O 1
ATOM 1985 N N . PRO B 1 103 ? -11.188 -1.873 2.475 1 97.88 103 PRO B N 1
ATOM 1986 C CA . PRO B 1 103 ? -12.586 -1.963 2.885 1 97.88 103 PRO B CA 1
ATOM 1987 C C . PRO B 1 103 ? -13.047 -3.4 3.123 1 97.88 103 PRO B C 1
ATOM 1989 O O . PRO B 1 103 ? -12.469 -4.336 2.562 1 97.88 103 PRO B O 1
ATOM 1992 N N . ASP B 1 104 ? -14.023 -3.572 3.947 1 96.5 104 ASP B N 1
ATOM 1993 C CA . ASP B 1 104 ? -14.539 -4.914 4.203 1 96.5 104 ASP B CA 1
ATOM 1994 C C . ASP B 1 104 ? -15.258 -5.473 2.979 1 96.5 104 ASP B C 1
ATOM 1996 O O . ASP B 1 104 ? -16.234 -4.879 2.5 1 96.5 104 ASP B O 1
ATOM 2000 N N . GLY B 1 105 ? -14.758 -6.562 2.469 1 96.25 105 GLY B N 1
ATOM 2001 C CA . GLY B 1 105 ? -15.414 -7.254 1.369 1 96.25 105 GLY B CA 1
ATOM 2002 C C . GLY B 1 105 ? -15.117 -6.637 0.015 1 96.25 105 GLY B C 1
ATOM 2003 O O . GLY B 1 105 ? -15.805 -6.934 -0.969 1 96.25 105 GLY B O 1
ATOM 2004 N N . GLU B 1 106 ? -14.203 -5.719 -0.058 1 96.62 106 GLU B N 1
ATOM 2005 C CA . GLU B 1 106 ? -13.812 -5.074 -1.309 1 96.62 106 GLU B CA 1
ATOM 2006 C C . GLU B 1 106 ? -12.305 -5.152 -1.523 1 96.62 106 GLU B C 1
ATOM 2008 O O . GLU B 1 106 ? -11.555 -5.453 -0.592 1 96.62 106 GLU B O 1
ATOM 2013 N N . GLN B 1 107 ? -11.914 -4.891 -2.773 1 97.12 107 GLN B N 1
ATOM 2014 C CA . GLN B 1 107 ? -10.492 -4.82 -3.096 1 97.12 107 GLN B CA 1
ATOM 2015 C C . GLN B 1 107 ? -9.812 -3.682 -2.338 1 97.12 107 GLN B C 1
ATOM 2017 O O . GLN B 1 107 ? -10.398 -2.609 -2.166 1 97.12 107 GLN B O 1
ATOM 2022 N N . GLN B 1 108 ? -8.578 -3.992 -1.952 1 98.12 108 GLN B N 1
ATOM 2023 C CA . GLN B 1 108 ? -7.754 -2.945 -1.359 1 98.12 108 GLN B CA 1
ATOM 2024 C C . GLN B 1 108 ? -7.555 -1.787 -2.332 1 98.12 108 GLN B C 1
ATOM 2026 O O . GLN B 1 108 ? -7.355 -2.002 -3.529 1 98.12 108 GLN B O 1
ATOM 2031 N N . LYS B 1 109 ? -7.555 -0.565 -1.774 1 97.19 109 LYS B N 1
ATOM 2032 C CA . LYS B 1 109 ? -7.383 0.654 -2.559 1 97.19 109 LYS B CA 1
ATOM 2033 C C . LYS B 1 109 ? -6.148 1.427 -2.109 1 97.19 109 LYS B C 1
ATOM 2035 O O . LYS B 1 109 ? -5.863 1.511 -0.913 1 97.19 109 LYS B O 1
ATOM 2040 N N . THR B 1 110 ? -5.445 1.949 -3.098 1 96.19 110 THR B N 1
ATOM 2041 C CA . THR B 1 110 ? -4.227 2.684 -2.783 1 96.19 110 THR B CA 1
ATOM 2042 C C . THR B 1 110 ? -4.18 4.008 -3.541 1 96.19 110 THR B C 1
ATOM 2044 O O . THR B 1 110 ? -4.918 4.199 -4.508 1 96.19 110 THR B O 1
ATOM 2047 N N . GLY B 1 111 ? -3.424 4.969 -3.01 1 94.75 111 GLY B N 1
ATOM 2048 C CA . GLY B 1 111 ? -3.141 6.238 -3.66 1 94.75 111 GLY B CA 1
ATOM 2049 C C . GLY B 1 111 ? -1.788 6.812 -3.283 1 94.75 111 GLY B C 1
ATOM 2050 O O . GLY B 1 111 ? -1.309 6.605 -2.168 1 94.75 111 GLY B O 1
ATOM 2051 N N . THR B 1 112 ? -1.156 7.488 -4.238 1 94.81 112 THR B N 1
ATOM 2052 C CA . THR B 1 112 ? 0.113 8.164 -3.988 1 94.81 112 THR B CA 1
ATOM 2053 C C . THR B 1 112 ? -0.009 9.656 -4.254 1 94.81 112 THR B C 1
ATOM 2055 O O . THR B 1 112 ? -0.825 10.086 -5.07 1 94.81 112 THR B O 1
ATOM 2058 N N . MET B 1 113 ? 0.714 10.43 -3.512 1 96.56 113 MET B N 1
ATOM 2059 C CA . MET B 1 113 ? 0.727 11.883 -3.646 1 96.56 113 MET B CA 1
ATOM 2060 C C . MET B 1 113 ? 2.102 12.453 -3.305 1 96.56 113 MET B C 1
ATOM 2062 O O . MET B 1 113 ? 2.693 12.086 -2.287 1 96.56 113 MET B O 1
ATOM 2066 N N . GLN B 1 114 ? 2.652 13.219 -4.203 1 97.38 114 GLN B N 1
ATOM 2067 C CA . GLN B 1 114 ? 3.844 14 -3.896 1 97.38 114 GLN B CA 1
ATOM 2068 C C . GLN B 1 114 ? 3.486 15.266 -3.125 1 97.38 114 GLN B C 1
ATOM 2070 O O . GLN B 1 114 ? 2.609 16.031 -3.541 1 97.38 114 GLN B O 1
ATOM 2075 N N . LEU B 1 115 ? 4.102 15.477 -1.999 1 98.5 115 LEU B N 1
ATOM 2076 C CA . LEU B 1 115 ? 3.98 16.734 -1.264 1 98.5 115 LEU B CA 1
ATOM 2077 C C . LEU B 1 115 ? 5.199 17.609 -1.496 1 98.5 115 LEU B C 1
ATOM 2079 O O . LEU B 1 115 ? 6.336 17.156 -1.377 1 98.5 115 LEU B O 1
ATOM 2083 N N . ASN B 1 116 ? 4.98 18.781 -1.931 1 98.19 116 ASN B N 1
ATOM 2084 C CA . ASN B 1 116 ? 6.008 19.812 -2.01 1 98.19 116 ASN B CA 1
ATOM 2085 C C . ASN B 1 116 ? 5.855 20.844 -0.895 1 98.19 116 ASN B C 1
ATOM 2087 O O . ASN B 1 116 ? 4.859 21.562 -0.849 1 98.19 116 ASN B O 1
ATOM 2091 N N . VAL B 1 117 ? 6.832 20.875 0.037 1 98.38 117 VAL B N 1
ATOM 2092 C CA . VAL B 1 117 ? 6.824 21.875 1.094 1 98.38 117 VAL B CA 1
ATOM 2093 C C . VAL B 1 117 ? 7.816 22.984 0.756 1 98.38 117 VAL B C 1
ATOM 2095 O O . VAL B 1 117 ? 8.977 22.719 0.446 1 98.38 117 VAL B O 1
ATOM 2098 N N . TYR B 1 118 ? 7.367 24.188 0.764 1 96.31 118 TYR B N 1
ATOM 2099 C CA . TYR B 1 118 ? 8.242 25.312 0.46 1 96.31 118 TYR B CA 1
ATOM 2100 C C . TYR B 1 118 ? 8.445 26.188 1.688 1 96.31 118 TYR B C 1
ATOM 2102 O O . TYR B 1 118 ? 7.672 26.109 2.646 1 96.31 118 TYR B O 1
ATOM 2110 N N . GLY B 1 119 ? 9.625 26.812 1.825 1 90.38 119 GLY B N 1
ATOM 2111 C CA . GLY B 1 119 ? 9.953 27.688 2.941 1 90.38 119 GLY B CA 1
ATOM 2112 C C . GLY B 1 119 ? 9.055 28.906 3.023 1 90.38 119 GLY B C 1
ATOM 2113 O O . GLY B 1 119 ? 8.344 29.219 2.07 1 90.38 119 GLY B O 1
ATOM 2114 N N . GLU B 1 120 ? 8.852 29.391 4.324 1 72.44 120 GLU B N 1
ATOM 2115 C CA . GLU B 1 120 ? 8.148 30.656 4.477 1 72.44 120 GLU B CA 1
ATOM 2116 C C . GLU B 1 120 ? 8.766 31.734 3.598 1 72.44 120 GLU B C 1
ATOM 2118 O O . GLU B 1 120 ? 9.992 31.859 3.516 1 72.44 120 GLU B O 1
ATOM 2123 N N . PRO B 1 121 ? 7.977 32.062 2.648 1 59.5 121 PRO B N 1
ATOM 2124 C CA . PRO B 1 121 ? 8.609 33.188 1.96 1 59.5 121 PRO B CA 1
ATOM 2125 C C . PRO B 1 121 ? 9.234 34.188 2.924 1 59.5 121 PRO B C 1
ATOM 2127 O O . PRO B 1 121 ? 8.734 34.375 4.035 1 59.5 121 PRO B O 1
ATOM 2130 N N . PRO B 1 122 ? 10.508 34.438 2.938 1 52.59 122 PRO B N 1
ATOM 2131 C CA . PRO B 1 122 ? 10.914 35.562 3.777 1 52.59 122 PRO B CA 1
ATOM 2132 C C . PRO B 1 122 ? 9.867 36.656 3.83 1 52.59 122 PRO B C 1
ATOM 2134 O O . PRO B 1 122 ? 9.102 36.844 2.879 1 52.59 122 PRO B O 1
ATOM 2137 N N . MET B 1 123 ? 9.273 36.938 5.043 1 49.84 123 MET B N 1
ATOM 2138 C CA . MET B 1 123 ? 8.406 38.094 5.148 1 49.84 123 MET B CA 1
ATOM 2139 C C . MET B 1 123 ? 8.68 39.094 4.023 1 49.84 123 MET B C 1
ATOM 2141 O O . MET B 1 123 ? 7.812 39.875 3.658 1 49.84 123 MET B O 1
ATOM 2145 N N . SER B 1 124 ? 9.953 39.5 3.932 1 45.91 124 SER B N 1
ATOM 2146 C CA . SER B 1 124 ? 10.273 40.656 3.119 1 45.91 124 SER B CA 1
ATOM 2147 C C . SER B 1 124 ? 9.984 40.406 1.645 1 45.91 124 SER B C 1
ATOM 2149 O O . SER B 1 124 ? 9.938 41.344 0.845 1 45.91 124 SER B O 1
ATOM 2151 N N . SER B 1 125 ? 10.375 39.25 1.115 1 42.88 125 SER B N 1
ATOM 2152 C CA . SER B 1 125 ? 10.578 39.312 -0.327 1 42.88 125 SER B CA 1
ATOM 2153 C C . SER B 1 125 ? 9.258 39.25 -1.082 1 42.88 125 SER B C 1
ATOM 2155 O O . SER B 1 125 ? 8.758 38.156 -1.369 1 42.88 125 SER B O 1
ATOM 2157 N N . LEU B 1 126 ? 8.211 39.969 -0.745 1 40.47 126 LEU B N 1
ATOM 2158 C CA . LEU B 1 126 ? 7.258 40.438 -1.742 1 40.47 126 LEU B CA 1
ATOM 2159 C C . LEU B 1 126 ? 7.945 40.688 -3.08 1 40.47 126 LEU B C 1
ATOM 2161 O O . LEU B 1 126 ? 8.5 41.781 -3.309 1 40.47 126 LEU B O 1
ATOM 2165 N N . TYR B 1 127 ? 8.859 39.969 -3.445 1 38.59 127 TYR B N 1
ATOM 2166 C CA . TYR B 1 127 ? 9.266 40.25 -4.816 1 38.59 127 TYR B CA 1
ATOM 2167 C C . TYR B 1 127 ? 8.047 40.375 -5.727 1 38.59 127 TYR B C 1
ATOM 2169 O O . TYR B 1 127 ? 7.23 39.469 -5.82 1 38.59 127 TYR B O 1
ATOM 2177 N N . ARG B 1 128 ? 7.523 41.688 -5.777 1 35.44 128 ARG B N 1
ATOM 2178 C CA . ARG B 1 128 ? 6.836 42.219 -6.945 1 35.44 128 ARG B CA 1
ATOM 2179 C C . ARG B 1 128 ? 7.395 41.625 -8.234 1 35.44 128 ARG B C 1
ATOM 2181 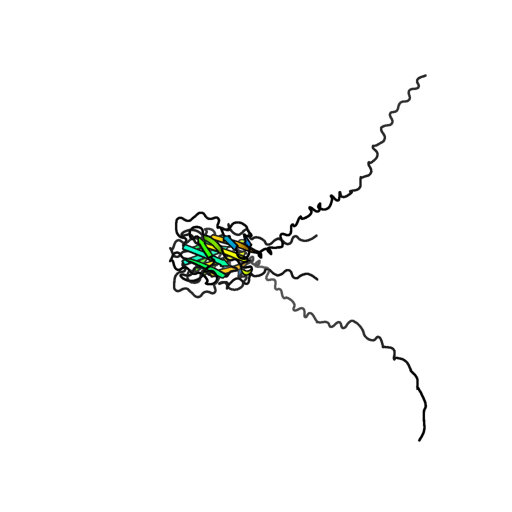O O . ARG B 1 128 ? 8.438 42.062 -8.719 1 35.44 128 ARG B O 1
ATOM 2188 N N . ALA B 1 129 ? 7.605 40.5 -8.281 1 36.12 129 ALA B N 1
ATOM 2189 C CA . ALA B 1 129 ? 7.914 40.062 -9.641 1 36.12 129 ALA B CA 1
ATOM 2190 C C . ALA B 1 129 ? 6.898 40.594 -10.641 1 36.12 129 ALA B C 1
ATOM 2192 O O . ALA B 1 129 ? 5.762 40.125 -10.695 1 36.12 129 ALA B O 1
ATOM 2193 N N . VAL B 1 130 ? 6.855 42 -10.68 1 33.06 130 VAL B N 1
ATOM 2194 C CA . VAL B 1 130 ? 6.398 42.594 -11.945 1 33.06 130 VAL B CA 1
ATOM 2195 C C . VAL B 1 130 ? 7.082 41.875 -13.109 1 33.06 130 VAL B C 1
ATOM 2197 O O . VAL B 1 130 ? 8.289 42.031 -13.32 1 33.06 130 VAL B O 1
ATOM 2200 N N . THR B 1 131 ? 7.082 40.688 -13.031 1 30.58 131 THR B N 1
ATOM 2201 C CA . THR B 1 131 ? 7.52 40.062 -14.266 1 30.58 131 THR B CA 1
ATOM 2202 C C . THR B 1 131 ? 7.016 40.812 -15.477 1 30.58 131 THR B C 1
ATOM 2204 O O . THR B 1 131 ? 5.805 41 -15.656 1 30.58 131 THR B O 1
ATOM 2207 N N . THR B 1 132 ? 7.797 41.875 -15.75 1 31.7 132 THR B N 1
ATOM 2208 C CA . THR B 1 132 ? 7.844 42.469 -17.094 1 31.7 132 THR B CA 1
ATOM 2209 C C . THR B 1 132 ? 7.562 41.406 -18.156 1 31.7 132 THR B C 1
ATOM 2211 O O . THR B 1 132 ? 8.148 40.312 -18.109 1 31.7 132 THR B O 1
ATOM 2214 N N . LEU B 1 133 ? 6.316 41.406 -18.5 1 29.58 133 LEU B N 1
ATOM 2215 C CA . LEU B 1 133 ? 5.824 40.781 -19.719 1 29.58 133 LEU B CA 1
ATOM 2216 C C . LEU B 1 133 ? 6.867 40.875 -20.828 1 29.58 133 LEU B C 1
ATOM 2218 O O . LEU B 1 133 ? 7.109 41.938 -21.375 1 29.58 133 LEU B O 1
ATOM 2222 N N . SER B 1 134 ? 8.102 40.594 -20.391 1 28.48 134 SER B N 1
ATOM 2223 C CA . SER B 1 134 ? 8.898 40.688 -21.609 1 28.48 134 SER B CA 1
ATOM 2224 C C . SER B 1 134 ? 8.188 40.031 -22.797 1 28.48 134 SER B C 1
ATOM 2226 O O . SER B 1 134 ? 7.688 38.906 -22.688 1 28.48 134 SER B O 1
ATOM 2228 N N . PRO B 1 135 ? 7.75 40.875 -23.609 1 29.08 135 PRO B N 1
ATOM 2229 C CA . PRO B 1 135 ? 7.16 40.469 -24.875 1 29.08 135 PRO B CA 1
ATOM 2230 C C . PRO B 1 135 ? 7.941 39.344 -25.531 1 29.08 135 PRO B C 1
ATOM 2232 O O . PRO B 1 135 ? 9.172 39.375 -25.594 1 29.08 135 PRO B O 1
ATOM 2235 N N . LEU B 1 136 ? 7.656 38.062 -25.078 1 24 136 LEU B N 1
ATOM 2236 C CA . LEU B 1 136 ? 8.125 36.938 -25.906 1 24 136 LEU B CA 1
ATOM 2237 C C . LEU B 1 136 ? 8.414 37.406 -27.328 1 24 136 LEU B C 1
ATOM 2239 O O . LEU B 1 136 ? 7.77 38.312 -27.828 1 24 136 LEU B O 1
ATOM 2243 N N . CYS B 1 137 ? 9.555 36.906 -27.781 1 25.45 137 CYS B N 1
ATOM 2244 C CA . CYS B 1 137 ? 10.414 36.781 -28.953 1 25.45 137 CYS B CA 1
ATOM 2245 C C . CYS B 1 137 ? 9.594 36.562 -30.219 1 25.45 137 CYS B C 1
ATOM 2247 O O . CYS B 1 137 ? 8.727 35.688 -30.266 1 25.45 137 CYS B O 1
ATOM 2249 N N . TRP B 1 138 ? 9.5 37.562 -31 1 23.31 138 TRP B N 1
ATOM 2250 C CA . TRP B 1 138 ? 9.016 37.906 -32.344 1 23.31 138 TRP B CA 1
ATOM 2251 C C . TRP B 1 138 ? 9.188 36.719 -33.281 1 23.31 138 TRP B C 1
ATOM 2253 O O . TRP B 1 138 ? 10.055 35.875 -33.094 1 23.31 138 TRP B O 1
ATOM 2263 N N . LEU B 1 139 ? 8.094 36.5 -34.062 1 24.97 139 LEU B N 1
ATOM 2264 C CA . LEU B 1 139 ? 7.504 35.844 -35.219 1 24.97 139 LEU B CA 1
ATOM 2265 C C . LEU B 1 139 ? 8.523 35.688 -36.344 1 24.97 139 LEU B C 1
ATOM 2267 O O . LEU B 1 139 ? 8.82 36.656 -37.062 1 24.97 139 LEU B O 1
ATOM 2271 N N . GLN B 1 140 ? 9.672 35.188 -35.875 1 25.3 140 GLN B N 1
ATOM 2272 C CA . GLN B 1 140 ? 10.594 35.094 -37 1 25.3 140 GLN B CA 1
ATOM 2273 C C . GLN B 1 140 ? 9.914 34.5 -38.219 1 25.3 140 GLN B C 1
ATOM 2275 O O . GLN B 1 140 ? 9.508 33.344 -38.188 1 25.3 140 GLN B O 1
ATOM 2280 N N . ARG B 1 141 ? 9.016 35.312 -38.719 1 26.33 141 ARG B N 1
ATOM 2281 C CA . ARG B 1 141 ? 8.445 35.094 -40.062 1 26.33 141 ARG B CA 1
ATOM 2282 C C . ARG B 1 141 ? 9.469 34.5 -41 1 26.33 141 ARG B C 1
ATOM 2284 O O . ARG B 1 141 ? 10.461 35.156 -41.344 1 26.33 141 ARG B O 1
ATOM 2291 N N . PRO B 1 142 ? 9.781 33.188 -40.75 1 26.94 142 PRO B N 1
ATOM 2292 C CA . PRO B 1 142 ? 10.727 32.719 -41.75 1 26.94 142 PRO B CA 1
ATOM 2293 C C . PRO B 1 142 ? 10.492 33.375 -43.125 1 26.94 142 PRO B C 1
ATOM 2295 O O . PRO B 1 142 ? 9.344 33.562 -43.531 1 26.94 142 PRO B O 1
ATOM 2298 N N . SER B 1 143 ? 11.273 34.344 -43.469 1 28.59 143 SER B N 1
ATOM 2299 C CA . SER B 1 143 ? 11.414 35.125 -44.688 1 28.59 143 SER B CA 1
ATOM 2300 C C . SER B 1 143 ? 11.289 34.25 -45.906 1 28.59 143 SER B C 1
ATOM 2302 O O . SER B 1 143 ? 11.852 34.562 -46.969 1 28.59 143 SER B O 1
ATOM 2304 N N . GLN B 1 144 ? 10.633 33.031 -45.625 1 25.23 144 GLN B N 1
ATOM 2305 C CA . GLN B 1 144 ? 10.844 32.312 -46.844 1 25.23 144 GLN B CA 1
ATOM 2306 C C . GLN B 1 144 ? 10.648 33.188 -48.062 1 25.23 144 GLN B C 1
ATOM 2308 O O . GLN B 1 144 ? 9.828 34.125 -48.031 1 25.23 144 GLN B O 1
ATOM 2313 N N . GLY B 1 145 ? 11.648 33.25 -48.875 1 28.17 145 GLY B N 1
ATOM 2314 C CA . GLY B 1 145 ? 11.984 33.875 -50.156 1 28.17 145 GLY B CA 1
ATOM 2315 C C . GLY B 1 145 ? 10.797 34 -51.094 1 28.17 145 GLY B C 1
ATOM 2316 O O . GLY B 1 145 ? 9.961 33.094 -51.156 1 28.17 145 GLY B O 1
ATOM 2317 N N . ARG B 1 146 ? 10.18 35.188 -51.25 1 28.38 146 ARG B N 1
ATOM 2318 C CA . ARG B 1 146 ? 9.18 35.656 -52.188 1 28.38 146 ARG B CA 1
ATOM 2319 C C . ARG B 1 146 ? 9.391 35.062 -53.594 1 28.38 146 ARG B C 1
ATOM 2321 O O . ARG B 1 146 ? 10.414 35.312 -54.219 1 28.38 146 ARG B O 1
ATOM 2328 N N . PRO B 1 147 ? 9.094 33.75 -53.656 1 30.17 147 PRO B N 1
ATOM 2329 C CA . PRO B 1 147 ? 9.406 33.312 -55.031 1 30.17 147 PRO B CA 1
ATOM 2330 C C . PRO B 1 147 ? 9 34.344 -56.062 1 30.17 147 PRO B C 1
ATOM 2332 O O . PRO B 1 147 ? 8.094 35.156 -55.844 1 30.17 147 PRO B O 1
ATOM 2335 N N . SER B 1 148 ? 9.961 34.75 -56.938 1 31.09 148 SER B N 1
ATOM 2336 C CA . SER B 1 148 ? 9.961 35.688 -58.062 1 31.09 148 SER B CA 1
ATOM 2337 C C . SER B 1 148 ? 8.68 35.562 -58.875 1 31.09 148 SER B C 1
ATOM 2339 O O . SER B 1 148 ? 8.281 34.469 -59.25 1 31.09 148 SER B O 1
ATOM 2341 N N . PRO B 1 149 ? 7.707 36.469 -58.594 1 32.25 149 PRO B N 1
ATOM 2342 C CA . PRO B 1 149 ? 6.414 36.469 -59.281 1 32.25 149 PRO B CA 1
ATOM 2343 C C . PRO B 1 149 ? 6.555 36.219 -60.781 1 32.25 149 PRO B C 1
ATOM 2345 O O . PRO B 1 149 ? 7.277 36.938 -61.469 1 32.25 149 PRO B O 1
ATOM 2348 N N . THR B 1 150 ? 6.75 34.969 -61.094 1 34.19 150 THR B N 1
ATOM 2349 C CA . THR B 1 150 ? 6.879 34.75 -62.531 1 34.19 150 THR B CA 1
ATOM 2350 C C . THR B 1 150 ? 5.906 35.625 -63.312 1 34.19 150 THR B C 1
ATOM 2352 O O . THR B 1 150 ? 4.715 35.688 -63 1 34.19 150 THR B O 1
ATOM 2355 N N . PRO B 1 151 ? 6.48 36.688 -63.875 1 37.66 151 PRO B N 1
ATOM 2356 C CA . PRO B 1 151 ? 5.781 37.75 -64.625 1 37.66 151 PRO B CA 1
ATOM 2357 C C . PRO B 1 151 ? 4.652 37.25 -65.5 1 37.66 151 PRO B C 1
ATOM 2359 O O . PRO B 1 151 ? 4.777 36.188 -66.125 1 37.66 151 PRO B O 1
ATOM 2362 N N . PRO B 1 152 ? 3.369 37.375 -65 1 37.62 152 PRO B N 1
ATOM 2363 C CA . PRO B 1 152 ? 2.303 36.75 -65.812 1 37.62 152 PRO B CA 1
ATOM 2364 C C . PRO B 1 152 ? 2.523 36.906 -67.312 1 37.62 152 PRO B C 1
ATOM 2366 O O . PRO B 1 152 ? 3.176 37.844 -67.75 1 37.62 152 PRO B O 1
ATOM 2369 N N . PRO B 1 153 ? 2.445 35.781 -67.875 1 38.31 153 PRO B N 1
ATOM 2370 C CA . PRO B 1 153 ? 2.744 35.719 -69.312 1 38.31 153 PRO B CA 1
ATOM 2371 C C . PRO B 1 153 ? 2.092 36.812 -70.125 1 38.31 153 PRO B C 1
ATOM 2373 O O . PRO B 1 153 ? 1.068 37.375 -69.75 1 38.31 153 PRO B O 1
ATOM 2376 N N . PRO B 1 154 ? 2.877 37.469 -70.938 1 41.69 154 PRO B N 1
ATOM 2377 C CA . PRO B 1 154 ? 2.525 38.656 -71.75 1 41.69 154 PRO B CA 1
ATOM 2378 C C . PRO B 1 154 ? 1.188 38.5 -72.438 1 41.69 154 PRO B C 1
ATOM 2380 O O . PRO B 1 154 ? 0.774 37.375 -72.75 1 41.69 154 PRO B O 1
ATOM 2383 N N . PRO B 1 155 ? 0.151 39.281 -72 1 37.34 155 PRO B N 1
ATOM 2384 C CA . PRO B 1 155 ? -1.14 39.125 -72.688 1 37.34 155 PRO B CA 1
ATOM 2385 C C . PRO B 1 155 ? -0.999 38.938 -74.188 1 37.34 155 PRO B C 1
ATOM 2387 O O . PRO B 1 155 ? -0.011 39.375 -74.75 1 37.34 155 PRO B O 1
ATOM 2390 N N . PRO B 1 156 ? -1.76 38 -74.562 1 34.84 156 PRO B N 1
ATOM 2391 C CA . PRO B 1 156 ? -1.729 37.594 -75.938 1 34.84 156 PRO B CA 1
ATOM 2392 C C . PRO B 1 156 ? -1.802 38.781 -76.938 1 34.84 156 PRO B C 1
ATOM 2394 O O . PRO B 1 156 ? -2.309 39.844 -76.562 1 34.84 156 PRO B O 1
ATOM 2397 N N . SER B 1 157 ? -0.98 38.781 -77.938 1 33.06 157 SER B N 1
ATOM 2398 C CA . SER B 1 157 ? -0.708 39.625 -79.062 1 33.06 157 SER B CA 1
ATOM 2399 C C . SER B 1 157 ? -1.978 39.906 -79.875 1 33.06 157 SER B C 1
ATOM 2401 O O . SER B 1 157 ? -2.463 39.031 -80.625 1 33.06 157 SER B O 1
ATOM 2403 N N . SER B 1 158 ? -3.111 40.438 -79.25 1 28.78 158 SER B N 1
ATOM 2404 C CA . SER B 1 158 ? -4.172 40.625 -80.188 1 28.78 158 SER B CA 1
ATOM 2405 C C . SER B 1 158 ? -3.666 41.344 -81.438 1 28.78 158 SER B C 1
ATOM 2407 O O . SER B 1 158 ? -2.973 42.375 -81.312 1 28.78 158 SER B O 1
ATOM 2409 N N . GLN B 1 159 ? -3.795 40.656 -82.5 1 25.23 159 GLN B N 1
ATOM 2410 C CA . GLN B 1 159 ? -3.496 40.812 -83.875 1 25.23 159 GLN B CA 1
ATOM 2411 C C . GLN B 1 159 ? -3.971 42.156 -84.438 1 25.23 159 GLN B C 1
ATOM 2413 O O . GLN B 1 159 ? -3.191 42.906 -85 1 25.23 159 GLN B O 1
ATOM 2418 N N . GLY B 1 160 ? -5.094 42.156 -85 1 28.36 160 GLY B N 1
ATOM 2419 C CA . GLY B 1 160 ? -5.223 42.531 -86.375 1 28.36 160 GLY B CA 1
ATOM 2420 C C . GLY B 1 160 ? -5.336 44.031 -86.625 1 28.36 160 GLY B C 1
ATOM 2421 O O . GLY B 1 160 ? -5.812 44.75 -85.75 1 28.36 160 GLY B O 1
ATOM 2422 N N . ARG B 1 161 ? -4.652 44.656 -87.625 1 27 161 ARG B N 1
ATOM 2423 C CA . ARG B 1 161 ? -4.168 45.844 -88.375 1 27 161 ARG B CA 1
ATOM 2424 C C . ARG B 1 161 ? -5.328 46.688 -88.875 1 27 161 ARG B C 1
ATOM 2426 O O . ARG B 1 161 ? -5.121 47.781 -89.438 1 27 161 ARG B O 1
ATOM 2433 N N . ALA B 1 162 ? -6.609 46.375 -88.688 1 27.66 162 ALA B N 1
ATOM 2434 C CA . ALA B 1 162 ? -7.02 46.938 -90 1 27.66 162 ALA B CA 1
ATOM 2435 C C . ALA B 1 162 ? -6.668 48.438 -90.062 1 27.66 162 ALA B C 1
ATOM 2437 O O . ALA B 1 162 ? -6.617 49.125 -89 1 27.66 162 ALA B O 1
ATOM 2438 N N . ARG B 1 163 ? -6.363 48.969 -91.375 1 27.45 163 ARG B N 1
ATOM 2439 C CA . ARG B 1 163 ? -5.902 50 -92.25 1 27.45 163 ARG B CA 1
ATOM 2440 C C . ARG B 1 163 ? -6.746 51.281 -92.188 1 27.45 163 ARG B C 1
ATOM 2442 O O . ARG B 1 163 ? -6.434 52.281 -92.75 1 27.45 163 ARG B O 1
ATOM 2449 N N . PRO B 1 164 ? -7.781 51.469 -91.125 1 30.11 164 PRO B N 1
ATOM 2450 C CA . PRO B 1 164 ? -8.531 52.375 -91.938 1 30.11 164 PRO B CA 1
ATOM 2451 C C . PRO B 1 164 ? -7.684 53.531 -92.438 1 30.11 164 PRO B C 1
ATOM 2453 O O . PRO B 1 164 ? -6.652 53.875 -91.875 1 30.11 164 PRO B O 1
ATOM 2456 N N . ARG B 1 165 ? -8.297 54.5 -93.375 1 27.3 165 ARG B N 1
ATOM 2457 C CA . ARG B 1 165 ? -7.941 55.781 -93.938 1 27.3 165 ARG B CA 1
ATOM 2458 C C . ARG B 1 165 ? -7.508 56.781 -92.875 1 27.3 165 ARG B C 1
ATOM 2460 O O . ARG B 1 165 ? -8.039 56.75 -91.75 1 27.3 165 ARG B O 1
#

Secondary structure (DSSP, 8-state):
-------------S--SS-SS-EEEETTS-EEE--SPPPPSS--SEEEEEETTEEEEEEETTS--EE-TTTTTTEEE-TTT--EEE-S--GGG-EEEEEEEE-TTS--EEEEEEEEEE----TT-------------------S---------------------/-------------S--SS-SS-EEEETTS-EEE--SPPPPSS--SEEEEEETTEEEEEEETTS--EE-TTTTTTEEE-TTT--EEE-S--GGG-EEEEEEEE-TTS--EEEEEEEEEE----TT-----------------------------------------

Solvent-accessible surface area (backbone atoms only — not comparable to full-atom values): 19690 Å² total; per-residue (Å²): 135,82,76,77,70,81,62,84,74,68,69,82,32,36,81,50,41,32,62,88,65,71,45,73,35,41,40,67,32,59,44,71,50,58,43,72,54,70,73,47,93,60,74,38,38,30,38,32,37,23,51,48,60,30,53,43,38,20,42,37,62,86,68,45,59,34,62,38,76,94,42,57,88,34,54,49,76,41,77,48,46,66,23,37,35,43,39,68,35,45,64,83,67,41,42,46,34,38,40,43,36,30,44,73,69,41,63,44,45,45,24,59,41,41,36,45,42,39,71,63,68,60,88,74,70,72,71,76,71,70,71,71,75,69,74,78,70,80,71,64,76,73,58,89,80,80,62,86,72,74,71,74,75,78,81,78,80,81,73,87,78,83,90,87,139,135,82,76,77,69,81,61,83,74,70,69,84,33,37,80,49,41,32,62,88,65,71,46,74,35,43,39,67,32,60,44,72,51,59,42,72,53,70,72,47,93,62,73,37,38,31,38,33,37,23,52,47,58,31,58,43,37,19,43,39,63,85,67,45,58,32,63,38,75,95,40,58,90,34,52,49,75,40,77,47,45,66,22,38,35,43,39,68,34,44,63,84,65,41,42,47,34,39,40,42,36,30,45,75,67,40,63,43,45,41,23,59,39,40,35,46,43,40,72,64,68,60,88,75,65,67,68,74,70,70,66,70,75,62,76,76,83,78,76,74,63,74,67,71,72,75,73,75,73,72,68,74,73,75,74,77,78,82,71,86,69,84,71,78,134

Organism: Gadus morhua (NCBI:txid8049)